Protein AF-A0A8T9IEW8-F1 (afdb_monomer_lite)

pLDDT: mean 91.37, std 11.73, range [32.72, 98.62]

Organism: NCBI:txid2926665

Structure (mmCIF, N/CA/C/O backbone):
data_AF-A0A8T9IEW8-F1
#
_entry.id   AF-A0A8T9IEW8-F1
#
loop_
_atom_site.group_PDB
_atom_site.id
_atom_site.type_symbol
_atom_site.label_atom_id
_atom_site.label_alt_id
_atom_site.label_comp_id
_atom_site.label_asym_id
_atom_site.label_entity_id
_atom_site.label_seq_id
_atom_site.pdbx_PDB_ins_code
_atom_site.Cartn_x
_atom_site.Cartn_y
_atom_site.Cartn_z
_atom_site.occupancy
_atom_site.B_iso_or_equiv
_atom_site.auth_seq_id
_atom_site.auth_comp_id
_atom_site.auth_asym_id
_atom_site.auth_atom_id
_atom_site.pdbx_PDB_model_num
ATOM 1 N N . MET A 1 1 ? 30.479 -2.049 -14.193 1.00 36.34 1 MET A N 1
ATOM 2 C CA . MET A 1 1 ? 30.176 -1.770 -12.771 1.00 36.34 1 MET A CA 1
ATOM 3 C C . MET A 1 1 ? 28.740 -2.197 -12.512 1.00 36.34 1 MET A C 1
ATOM 5 O O . MET A 1 1 ? 27.930 -1.956 -13.405 1.00 36.34 1 MET A O 1
ATOM 9 N N . PRO A 1 2 ? 28.402 -2.829 -11.375 1.00 55.41 2 PRO A N 1
ATOM 10 C CA . PRO A 1 2 ? 27.002 -3.054 -11.025 1.00 55.41 2 PRO A CA 1
ATOM 11 C C . PRO A 1 2 ? 26.256 -1.713 -11.036 1.00 55.41 2 PRO A C 1
ATOM 13 O O . PRO A 1 2 ? 26.829 -0.685 -10.668 1.00 55.41 2 PRO A O 1
ATOM 16 N N . GLY A 1 3 ? 25.007 -1.702 -11.507 1.00 71.56 3 GLY A N 1
ATOM 17 C CA . GLY A 1 3 ? 24.193 -0.485 -11.504 1.00 71.56 3 GLY A CA 1
ATOM 18 C C . GLY A 1 3 ? 24.047 0.068 -10.084 1.00 71.56 3 GLY A C 1
ATOM 19 O O . GLY A 1 3 ? 23.998 -0.696 -9.126 1.00 71.56 3 GLY A O 1
ATOM 20 N N . LYS A 1 4 ? 23.961 1.392 -9.927 1.00 82.75 4 LYS A N 1
ATOM 21 C CA . LYS A 1 4 ? 23.996 2.057 -8.609 1.00 82.75 4 LYS A CA 1
ATOM 22 C C . LYS A 1 4 ? 22.923 1.583 -7.614 1.00 82.75 4 LYS A C 1
ATOM 24 O O . LYS A 1 4 ? 23.137 1.599 -6.410 1.00 82.75 4 LYS A O 1
ATOM 29 N N . ASN A 1 5 ? 21.800 1.081 -8.126 1.00 90.62 5 ASN A N 1
ATOM 30 C CA . ASN A 1 5 ? 20.699 0.534 -7.329 1.00 90.62 5 ASN A CA 1
ATOM 31 C C . ASN A 1 5 ? 20.924 -0.925 -6.872 1.00 90.62 5 ASN A C 1
ATOM 33 O O . ASN A 1 5 ? 20.027 -1.510 -6.272 1.00 90.62 5 ASN A O 1
ATOM 37 N N . VAL A 1 6 ? 22.109 -1.512 -7.108 1.00 91.50 6 VAL A N 1
ATOM 38 C CA . VAL A 1 6 ? 22.476 -2.862 -6.624 1.00 91.50 6 VAL A CA 1
ATOM 39 C C . VAL A 1 6 ? 22.379 -2.985 -5.101 1.00 91.50 6 VAL A C 1
ATOM 41 O O . VAL A 1 6 ? 22.187 -4.075 -4.579 1.00 91.50 6 VAL A O 1
ATOM 44 N N . ILE A 1 7 ? 22.445 -1.865 -4.378 1.00 93.62 7 ILE A N 1
ATOM 45 C CA . ILE A 1 7 ? 22.270 -1.821 -2.922 1.00 93.62 7 ILE A CA 1
ATOM 46 C C . ILE A 1 7 ? 20.906 -2.351 -2.451 1.00 93.62 7 ILE A C 1
ATOM 48 O O . ILE A 1 7 ? 20.783 -2.704 -1.287 1.00 93.62 7 ILE A O 1
ATOM 52 N N . TYR A 1 8 ? 19.908 -2.422 -3.340 1.00 95.50 8 TYR A N 1
ATOM 53 C CA . TYR A 1 8 ? 18.575 -2.966 -3.058 1.00 95.50 8 TYR A CA 1
ATOM 54 C C . TYR A 1 8 ? 18.392 -4.403 -3.563 1.00 95.50 8 TYR A C 1
ATOM 56 O O . TYR A 1 8 ? 17.275 -4.916 -3.597 1.00 95.50 8 TYR A O 1
ATOM 64 N N . TRP A 1 9 ? 19.467 -5.045 -4.031 1.00 94.38 9 TRP A N 1
ATOM 65 C CA . TRP A 1 9 ? 19.400 -6.363 -4.660 1.00 94.38 9 TRP A CA 1
ATOM 66 C C . TRP A 1 9 ? 18.783 -7.409 -3.733 1.00 94.38 9 TRP A C 1
ATOM 68 O O . TRP A 1 9 ? 17.892 -8.141 -4.150 1.00 94.38 9 TRP A O 1
ATOM 78 N N . ASN A 1 10 ? 19.188 -7.436 -2.462 1.00 96.62 10 ASN A N 1
ATOM 79 C CA . ASN A 1 10 ? 18.670 -8.405 -1.498 1.00 96.62 10 ASN A CA 1
ATOM 80 C C . ASN A 1 10 ? 17.166 -8.218 -1.252 1.00 96.62 10 ASN A C 1
ATOM 82 O O . ASN A 1 10 ? 16.433 -9.195 -1.141 1.00 96.62 10 ASN A O 1
ATOM 86 N N . GLU A 1 11 ? 16.677 -6.980 -1.196 1.00 97.25 11 GLU A N 1
ATOM 87 C CA . GLU A 1 11 ? 15.246 -6.682 -1.069 1.00 97.25 11 GLU A CA 1
ATOM 88 C C . GLU A 1 11 ? 14.478 -7.125 -2.317 1.00 97.25 11 GLU A C 1
ATOM 90 O O . GLU A 1 11 ? 13.398 -7.696 -2.194 1.00 97.25 11 GLU A O 1
ATOM 95 N N . ILE A 1 12 ? 15.044 -6.907 -3.508 1.00 97.25 12 ILE A N 1
ATOM 96 C CA . ILE A 1 12 ? 14.437 -7.317 -4.781 1.00 97.25 12 ILE A CA 1
ATOM 97 C C . ILE A 1 12 ? 14.363 -8.845 -4.886 1.00 97.25 12 ILE A C 1
ATOM 99 O O . ILE A 1 12 ? 13.332 -9.366 -5.303 1.00 97.25 12 ILE A O 1
ATOM 103 N N . ILE A 1 13 ? 15.417 -9.568 -4.493 1.00 98.00 13 ILE A N 1
ATOM 104 C CA . ILE A 1 13 ? 15.420 -11.038 -4.480 1.00 98.00 13 ILE A CA 1
ATOM 105 C C . ILE A 1 13 ? 14.367 -11.567 -3.507 1.00 98.00 13 ILE A C 1
ATOM 107 O O . ILE A 1 13 ? 13.530 -12.371 -3.905 1.00 98.00 13 ILE A O 1
ATOM 111 N N . ARG A 1 14 ? 14.324 -11.054 -2.273 1.00 98.00 14 ARG A N 1
ATOM 112 C CA . ARG A 1 14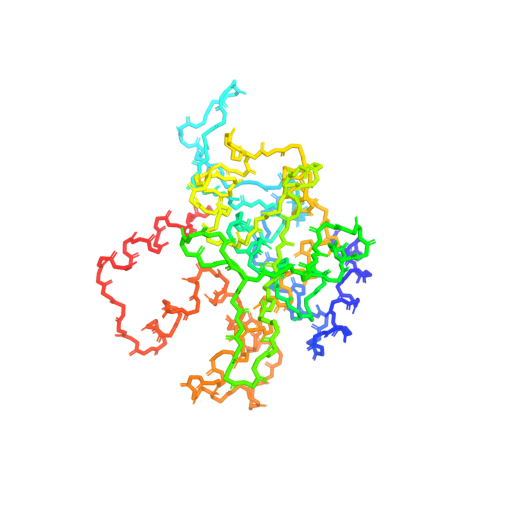 ? 13.309 -11.479 -1.297 1.00 98.00 14 ARG A CA 1
ATOM 113 C C . ARG A 1 14 ? 11.884 -11.183 -1.785 1.00 98.00 14 ARG A C 1
ATOM 115 O O . ARG A 1 14 ? 10.978 -11.988 -1.591 1.00 98.00 14 ARG A O 1
ATOM 122 N N . ALA A 1 15 ? 11.669 -10.045 -2.445 1.00 97.75 15 ALA A N 1
ATOM 123 C CA . ALA A 1 15 ? 10.368 -9.718 -3.025 1.00 97.75 15 ALA A CA 1
ATOM 124 C C . ALA A 1 15 ? 10.017 -10.618 -4.227 1.00 97.75 15 ALA A C 1
ATOM 126 O O . ALA A 1 15 ? 8.848 -10.951 -4.436 1.00 97.75 15 ALA A O 1
ATOM 127 N N . SER A 1 16 ? 11.023 -11.052 -4.992 1.00 98.06 16 SER A N 1
ATOM 128 C CA . SER A 1 16 ? 10.872 -12.033 -6.070 1.00 98.06 16 SER A CA 1
ATOM 129 C C . SER A 1 16 ? 10.423 -13.384 -5.534 1.00 98.06 16 SER A C 1
ATOM 131 O O . SER A 1 16 ? 9.421 -13.918 -6.000 1.00 98.06 16 SER A O 1
ATOM 133 N N . GLU A 1 17 ? 11.085 -13.882 -4.491 1.00 97.75 17 GLU A N 1
ATOM 134 C CA . GLU A 1 17 ? 10.709 -15.124 -3.808 1.00 97.75 17 GLU A CA 1
ATOM 135 C C . GLU A 1 17 ? 9.278 -15.056 -3.261 1.00 97.75 17 GLU A C 1
ATOM 137 O O . GLU A 1 17 ? 8.506 -15.998 -3.427 1.00 97.75 17 GLU A O 1
ATOM 142 N N . ARG A 1 18 ? 8.894 -13.915 -2.675 1.00 96.50 18 ARG A N 1
ATOM 143 C CA . ARG A 1 18 ? 7.550 -13.701 -2.120 1.00 96.50 18 ARG A CA 1
ATOM 144 C C . ARG A 1 18 ? 6.441 -13.724 -3.176 1.00 96.50 18 ARG A C 1
ATOM 146 O O . ARG A 1 18 ? 5.340 -14.184 -2.893 1.00 96.50 18 ARG A O 1
ATOM 153 N N . SER A 1 19 ? 6.706 -13.198 -4.368 1.00 95.75 19 SER A N 1
ATOM 154 C CA . SER A 1 19 ? 5.683 -12.994 -5.407 1.00 95.75 19 SER A CA 1
ATOM 155 C C . SER A 1 19 ? 5.736 -13.977 -6.565 1.00 95.75 19 SER A C 1
ATOM 157 O O . SER A 1 19 ? 4.829 -13.975 -7.396 1.00 95.75 19 SER A O 1
ATOM 159 N N . ALA A 1 20 ? 6.805 -14.770 -6.652 1.00 96.06 20 ALA A N 1
ATOM 160 C CA . ALA A 1 20 ? 7.162 -15.553 -7.829 1.00 96.06 20 ALA A CA 1
ATOM 161 C C . ALA A 1 20 ? 7.291 -14.717 -9.125 1.00 96.06 20 ALA A C 1
ATOM 163 O O . ALA A 1 20 ? 7.166 -15.262 -10.218 1.00 96.06 20 ALA A O 1
ATOM 164 N N . ILE A 1 21 ? 7.546 -13.405 -9.016 1.00 96.81 21 ILE A N 1
ATOM 165 C CA . ILE A 1 21 ? 7.866 -12.523 -10.149 1.00 96.81 21 ILE A CA 1
ATOM 166 C C . ILE A 1 21 ? 9.381 -12.382 -10.228 1.00 96.81 21 ILE A C 1
ATOM 168 O O . ILE A 1 21 ? 10.016 -12.069 -9.222 1.00 96.81 21 ILE A O 1
ATOM 172 N N . ILE A 1 22 ? 9.977 -12.552 -11.410 1.00 97.44 22 ILE A N 1
ATOM 173 C CA . ILE A 1 22 ? 11.436 -12.457 -11.556 1.00 97.44 22 ILE A CA 1
ATOM 174 C C . ILE A 1 22 ? 12.008 -11.103 -11.067 1.00 97.44 22 ILE A C 1
ATOM 176 O O . ILE A 1 22 ? 11.378 -10.049 -11.249 1.00 97.44 22 ILE A O 1
ATOM 180 N N . PRO A 1 23 ? 13.239 -11.083 -10.514 1.00 97.31 23 PRO A N 1
ATOM 181 C CA . PRO A 1 23 ? 13.853 -9.882 -9.934 1.00 97.31 23 PRO A CA 1
ATOM 182 C C . PRO A 1 23 ? 13.912 -8.680 -10.886 1.00 97.31 23 PRO A C 1
ATOM 184 O O . PRO A 1 23 ? 13.747 -7.535 -10.469 1.00 97.31 23 PRO A O 1
ATOM 187 N N . GLN A 1 24 ? 14.126 -8.926 -12.180 1.00 95.50 24 GLN A N 1
ATOM 188 C CA . GLN A 1 24 ? 14.246 -7.896 -13.214 1.00 95.50 24 GLN A CA 1
ATOM 189 C C . GLN A 1 24 ? 12.929 -7.138 -13.408 1.00 95.50 24 GLN A C 1
ATOM 191 O O . GLN A 1 24 ? 12.935 -5.917 -13.555 1.00 95.50 24 GLN A O 1
ATOM 196 N N . SER A 1 25 ? 11.803 -7.851 -13.369 1.00 96.94 25 SER A N 1
ATOM 197 C CA . SER A 1 25 ? 10.462 -7.275 -13.493 1.00 96.94 25 SER A CA 1
ATOM 198 C C . SER A 1 25 ? 10.110 -6.429 -12.273 1.00 96.94 25 SER A C 1
ATOM 200 O O . SER A 1 25 ? 9.604 -5.318 -12.421 1.00 96.94 25 SER A O 1
ATOM 202 N N . ILE A 1 26 ? 10.460 -6.899 -11.072 1.00 96.69 26 ILE A N 1
ATOM 203 C CA . ILE A 1 26 ? 10.313 -6.113 -9.839 1.00 96.69 26 ILE A CA 1
ATOM 204 C C . ILE A 1 26 ? 11.165 -4.849 -9.924 1.00 96.69 26 ILE A C 1
ATOM 206 O O . ILE A 1 26 ? 10.651 -3.747 -9.750 1.00 96.69 26 ILE A O 1
ATOM 210 N N . ALA A 1 27 ? 12.450 -4.981 -10.263 1.00 95.56 27 ALA A N 1
ATOM 211 C CA . ALA A 1 27 ? 13.345 -3.840 -10.412 1.00 95.56 27 ALA A CA 1
ATOM 212 C C . ALA A 1 27 ? 12.825 -2.826 -11.443 1.00 95.56 27 ALA A C 1
ATOM 214 O O . ALA A 1 27 ? 12.959 -1.625 -11.221 1.00 95.56 27 ALA A O 1
ATOM 215 N N . ALA A 1 28 ? 12.205 -3.284 -12.535 1.00 94.56 28 ALA A N 1
ATOM 216 C CA . ALA A 1 28 ? 11.600 -2.422 -13.547 1.00 94.56 28 ALA A CA 1
ATOM 217 C C . ALA A 1 28 ? 10.399 -1.629 -13.007 1.00 94.56 28 ALA A C 1
ATOM 219 O O . ALA A 1 28 ? 10.333 -0.422 -13.236 1.00 94.56 28 ALA A O 1
ATOM 220 N N . VAL A 1 29 ? 9.497 -2.266 -12.249 1.00 93.81 29 VAL A N 1
ATOM 221 C CA . VAL A 1 29 ? 8.374 -1.571 -11.588 1.00 93.81 29 VAL A CA 1
ATOM 222 C C . VAL A 1 29 ? 8.906 -0.511 -10.627 1.00 93.81 29 VAL A C 1
ATOM 224 O O . VAL A 1 29 ? 8.557 0.660 -10.745 1.00 93.81 29 VAL A O 1
ATOM 227 N N . ILE A 1 30 ? 9.823 -0.886 -9.731 1.00 94.12 30 ILE A N 1
ATOM 228 C CA . ILE A 1 30 ? 10.421 0.057 -8.776 1.00 94.12 30 ILE A CA 1
ATOM 229 C C . ILE A 1 30 ? 11.139 1.195 -9.511 1.00 94.12 30 ILE A C 1
ATOM 231 O O . ILE A 1 30 ? 11.030 2.355 -9.121 1.00 94.12 30 ILE A O 1
ATOM 235 N N . HIS A 1 31 ? 11.840 0.896 -10.607 1.00 93.31 31 HIS A N 1
ATOM 236 C CA . HIS A 1 31 ? 12.503 1.913 -11.415 1.00 93.31 31 HIS A CA 1
ATOM 237 C C . HIS A 1 31 ? 11.530 2.918 -12.033 1.00 93.31 31 HIS A C 1
ATOM 239 O O . HIS A 1 31 ? 11.892 4.089 -12.179 1.00 93.31 31 HIS A O 1
ATOM 245 N N . ALA A 1 32 ? 10.345 2.464 -12.436 1.00 90.38 32 ALA A N 1
ATOM 246 C CA . ALA A 1 32 ? 9.323 3.307 -13.039 1.00 90.38 32 ALA A CA 1
ATOM 247 C C . ALA A 1 32 ? 8.666 4.234 -12.001 1.00 90.38 32 ALA A C 1
ATOM 249 O O . ALA A 1 32 ? 8.444 5.407 -12.290 1.00 90.38 32 ALA A O 1
ATOM 250 N N . GLU A 1 33 ? 8.440 3.734 -10.785 1.00 86.38 33 GLU A N 1
ATOM 251 C CA . GLU A 1 33 ? 7.810 4.477 -9.683 1.00 86.38 33 GLU A CA 1
ATOM 252 C C . GLU A 1 33 ? 8.773 5.450 -8.984 1.00 86.38 33 GLU A C 1
ATOM 254 O O . GLU A 1 33 ? 8.398 6.547 -8.556 1.00 86.38 33 GLU A O 1
ATOM 259 N N . ALA A 1 34 ? 10.040 5.056 -8.844 1.00 88.81 34 ALA A N 1
ATOM 260 C CA . ALA A 1 34 ? 10.979 5.772 -8.001 1.00 88.81 34 ALA A CA 1
ATOM 261 C C . ALA A 1 34 ? 11.392 7.117 -8.598 1.00 88.81 34 ALA A C 1
ATOM 263 O O . ALA A 1 34 ? 12.036 7.200 -9.651 1.00 88.81 34 ALA A O 1
ATOM 264 N N . ALA A 1 35 ? 11.167 8.177 -7.821 1.00 88.00 35 ALA A N 1
ATOM 265 C CA . ALA A 1 35 ? 11.944 9.395 -7.978 1.00 88.00 35 ALA A CA 1
ATOM 266 C C . ALA A 1 35 ? 13.437 9.074 -7.801 1.00 88.00 35 ALA A C 1
ATOM 268 O O . ALA A 1 35 ? 13.821 8.242 -6.972 1.00 88.00 35 ALA A O 1
ATOM 269 N N . LYS A 1 36 ? 14.287 9.755 -8.569 1.00 90.50 36 LYS A N 1
ATOM 270 C CA . LYS A 1 36 ? 15.732 9.504 -8.610 1.00 90.50 36 LYS A CA 1
ATOM 271 C C . LYS A 1 36 ? 16.513 10.727 -8.143 1.00 90.50 36 LYS A C 1
ATOM 273 O O . LYS A 1 36 ? 16.110 11.865 -8.384 1.00 90.50 36 LYS A O 1
ATOM 278 N N . TYR A 1 37 ? 17.638 10.505 -7.473 1.00 89.31 37 TYR A N 1
ATOM 279 C CA . TYR A 1 37 ? 18.635 11.550 -7.262 1.00 89.31 37 TYR A CA 1
ATOM 280 C C . TYR A 1 37 ? 19.309 11.925 -8.586 1.00 89.31 37 TYR A C 1
ATOM 282 O O . TYR A 1 37 ? 19.256 11.185 -9.575 1.00 89.31 37 TYR A O 1
ATOM 290 N N . ARG A 1 38 ? 19.997 13.075 -8.594 1.00 82.25 38 ARG A N 1
ATOM 291 C CA . ARG A 1 38 ? 20.890 13.457 -9.692 1.00 82.25 38 ARG A CA 1
ATOM 292 C C . ARG A 1 38 ? 22.006 12.413 -9.780 1.00 82.25 38 ARG A C 1
ATOM 294 O O . ARG A 1 38 ? 22.940 12.440 -8.991 1.00 82.25 38 ARG A O 1
ATOM 301 N N . GLY A 1 39 ? 21.866 11.466 -10.704 1.00 82.19 39 GLY A N 1
ATOM 302 C CA . GLY A 1 39 ? 22.735 10.292 -10.782 1.00 82.19 39 GLY A CA 1
ATOM 303 C C . GLY A 1 39 ? 22.014 8.977 -11.081 1.00 82.19 39 GLY A C 1
ATOM 304 O O . GLY A 1 39 ? 22.694 8.029 -11.467 1.00 82.19 39 GLY A O 1
ATOM 305 N N . GLY A 1 40 ? 20.681 8.926 -10.968 1.00 87.50 40 GLY A N 1
ATOM 306 C CA . GLY A 1 40 ? 19.870 7.745 -11.304 1.00 87.50 40 GLY A CA 1
ATOM 307 C C . GLY A 1 40 ? 19.620 6.781 -10.138 1.00 87.50 40 GLY A C 1
ATOM 308 O O . GLY A 1 40 ? 18.875 5.812 -10.292 1.00 87.50 40 GLY A O 1
ATOM 309 N N . ASP A 1 41 ? 20.206 7.059 -8.977 1.00 92.19 41 ASP A N 1
ATOM 310 C CA . ASP A 1 41 ? 19.951 6.366 -7.718 1.00 92.19 41 ASP A CA 1
ATOM 311 C C . ASP A 1 41 ? 18.502 6.591 -7.285 1.00 92.19 41 ASP A C 1
ATOM 313 O O . ASP A 1 41 ? 18.020 7.728 -7.287 1.00 92.19 41 ASP A O 1
ATOM 317 N N . TRP A 1 42 ? 17.795 5.529 -6.913 1.00 94.94 42 TRP A N 1
ATOM 318 C CA . TRP A 1 42 ? 16.448 5.656 -6.371 1.00 94.94 42 TRP A CA 1
ATOM 319 C C . TRP A 1 42 ? 16.468 6.462 -5.076 1.00 94.94 42 TRP A C 1
ATOM 321 O O . TRP A 1 42 ? 17.429 6.420 -4.310 1.00 94.94 42 TRP A O 1
ATOM 331 N N . LYS A 1 43 ? 15.400 7.227 -4.842 1.00 94.31 43 LYS A N 1
ATOM 332 C CA . LYS A 1 43 ? 15.256 8.106 -3.682 1.00 94.31 43 LYS A CA 1
ATOM 333 C C . LYS A 1 43 ? 14.215 7.542 -2.707 1.00 94.31 43 LYS A C 1
ATOM 335 O O . LYS A 1 43 ? 13.026 7.845 -2.858 1.00 94.31 43 LYS A O 1
ATOM 340 N N . PRO A 1 44 ? 14.632 6.789 -1.666 1.00 94.75 44 PRO A N 1
ATOM 341 C CA . PRO A 1 44 ? 13.725 6.246 -0.653 1.00 94.75 44 PRO A CA 1
ATOM 342 C C . PRO A 1 44 ? 12.928 7.315 0.081 1.00 94.75 44 PRO A C 1
ATOM 344 O O . PRO A 1 44 ? 11.784 7.086 0.435 1.00 94.75 44 PRO A O 1
ATOM 347 N N . THR A 1 45 ? 13.490 8.508 0.262 1.00 94.75 45 THR A N 1
ATOM 348 C CA . THR A 1 45 ? 12.857 9.625 0.983 1.00 94.75 45 THR A CA 1
ATOM 349 C C . THR A 1 45 ? 12.022 10.535 0.077 1.00 94.75 45 THR A C 1
ATOM 351 O O . THR A 1 45 ? 11.780 11.701 0.394 1.00 94.75 45 THR A O 1
ATOM 354 N N . SER A 1 46 ? 11.624 10.050 -1.100 1.00 93.81 46 SER A N 1
ATOM 355 C CA . SER A 1 46 ? 10.830 10.835 -2.041 1.00 93.81 46 SER A CA 1
ATOM 356 C C . SER A 1 46 ? 9.393 11.017 -1.558 1.00 93.81 46 SER A C 1
ATOM 358 O O . SER A 1 46 ? 8.809 10.152 -0.909 1.00 93.81 46 SER A O 1
ATOM 360 N N . VAL A 1 47 ? 8.835 12.185 -1.868 1.00 94.38 47 VAL A N 1
ATOM 361 C CA . VAL A 1 47 ? 7.465 12.594 -1.540 1.00 94.38 47 VAL A CA 1
ATOM 362 C C . VAL A 1 47 ? 6.909 13.398 -2.710 1.00 94.38 47 VAL A C 1
ATOM 364 O O . VAL A 1 47 ? 7.662 14.126 -3.367 1.00 94.38 47 VAL A O 1
ATOM 367 N N . CYS A 1 48 ? 5.605 13.299 -2.959 1.00 91.69 48 CYS A N 1
ATOM 368 C CA . CYS A 1 48 ? 4.951 13.993 -4.067 1.00 91.69 48 CYS A CA 1
ATOM 369 C C . CYS A 1 48 ? 4.712 15.479 -3.741 1.00 91.69 48 CYS A C 1
ATOM 371 O O . CYS A 1 48 ? 3.679 15.874 -3.191 1.00 91.69 48 CYS A O 1
ATOM 373 N N . LYS A 1 49 ? 5.703 16.323 -4.054 1.00 91.38 49 LYS A N 1
ATOM 374 C CA . LYS A 1 49 ? 5.651 17.775 -3.820 1.00 91.38 49 LYS A CA 1
ATOM 375 C C . LYS A 1 49 ? 4.960 18.513 -4.962 1.00 91.38 49 LYS A C 1
ATOM 377 O O . LYS A 1 49 ? 5.117 18.176 -6.135 1.00 91.38 49 LYS A O 1
ATOM 382 N N . ASP A 1 50 ? 4.270 19.595 -4.625 1.00 91.75 50 ASP A N 1
ATOM 383 C CA . ASP A 1 50 ? 3.921 20.625 -5.592 1.00 91.75 50 ASP A CA 1
ATOM 384 C C . ASP A 1 50 ? 5.098 21.583 -5.747 1.00 91.75 50 ASP A C 1
ATOM 386 O O . ASP A 1 50 ? 5.192 22.582 -5.035 1.00 91.75 50 ASP A O 1
ATOM 390 N N . SER A 1 51 ? 6.022 21.274 -6.658 1.00 87.00 51 SER A N 1
ATOM 391 C CA . SER A 1 51 ? 7.230 22.083 -6.868 1.00 87.00 51 SER A CA 1
ATOM 392 C C . SER A 1 51 ? 6.933 23.541 -7.228 1.00 87.00 51 SER A C 1
ATOM 394 O O . SER A 1 51 ? 7.765 24.397 -6.958 1.00 87.00 51 SER A O 1
ATOM 396 N N . LYS A 1 52 ? 5.761 23.842 -7.811 1.00 90.50 52 LYS A N 1
ATOM 397 C CA . LYS A 1 52 ? 5.372 25.218 -8.163 1.00 90.50 52 LYS A CA 1
ATOM 398 C C . LYS A 1 52 ? 4.884 26.012 -6.952 1.00 90.50 52 LYS A C 1
ATOM 400 O O . LYS A 1 52 ? 5.044 27.225 -6.922 1.00 90.50 52 LYS A O 1
ATOM 405 N N . LYS A 1 53 ? 4.260 25.335 -5.983 1.00 91.44 53 LYS A N 1
ATOM 406 C CA . LYS A 1 53 ? 3.701 25.962 -4.772 1.00 91.44 53 LYS A CA 1
ATOM 407 C C . LYS A 1 53 ? 4.599 25.828 -3.544 1.00 91.44 53 LYS A C 1
ATOM 409 O O . LYS A 1 53 ? 4.351 26.490 -2.543 1.00 91.44 53 LYS A O 1
ATOM 414 N N . SER A 1 54 ? 5.601 24.956 -3.594 1.00 90.50 54 SER A N 1
ATOM 415 C CA . SER A 1 54 ? 6.556 24.758 -2.505 1.00 90.50 54 SER A CA 1
ATOM 416 C C . SER A 1 54 ? 7.631 25.841 -2.518 1.00 90.50 54 SER A C 1
ATOM 418 O O . SER A 1 54 ? 8.146 26.197 -3.576 1.00 90.50 54 SER A O 1
ATOM 420 N N . THR A 1 55 ? 8.021 26.304 -1.334 1.00 90.81 55 THR A N 1
ATOM 421 C CA . THR A 1 55 ? 9.191 27.166 -1.120 1.00 90.81 55 THR A CA 1
ATOM 422 C C . THR A 1 55 ? 10.283 26.396 -0.371 1.00 90.81 55 THR A C 1
ATOM 424 O O . THR A 1 55 ? 10.145 25.197 -0.105 1.00 90.81 55 THR A O 1
ATOM 427 N N . LYS A 1 56 ? 11.398 27.061 -0.040 1.00 86.31 56 LYS A N 1
ATOM 428 C CA . LYS A 1 56 ? 12.452 26.456 0.792 1.00 86.31 56 LYS A CA 1
ATOM 429 C C . LYS A 1 56 ? 11.976 26.233 2.232 1.00 86.31 56 LYS A C 1
ATOM 431 O O . LYS A 1 56 ? 12.380 25.262 2.861 1.00 86.31 56 LYS A O 1
ATOM 436 N N . GLU A 1 57 ? 11.108 27.110 2.720 1.00 90.69 57 GLU A N 1
ATOM 437 C CA . GLU A 1 57 ? 10.610 27.160 4.095 1.00 90.69 57 GLU A CA 1
ATOM 438 C C . GLU A 1 57 ? 9.320 26.352 4.272 1.00 90.69 57 GLU A C 1
ATOM 440 O O . GLU A 1 57 ? 9.052 25.852 5.362 1.00 90.69 57 GLU A O 1
ATOM 445 N N . ASN A 1 58 ? 8.522 26.197 3.209 1.00 89.75 58 ASN A N 1
ATOM 446 C CA . ASN A 1 58 ? 7.238 25.507 3.264 1.00 89.75 58 ASN A CA 1
ATOM 447 C C . ASN A 1 58 ? 7.075 24.507 2.111 1.00 89.75 58 ASN A C 1
ATOM 449 O O . ASN A 1 58 ? 7.063 24.877 0.937 1.00 89.75 58 ASN A O 1
ATOM 453 N N . THR A 1 59 ? 6.901 23.225 2.440 1.00 91.38 59 THR A N 1
ATOM 454 C CA . THR A 1 59 ? 6.623 22.184 1.439 1.00 91.38 59 THR A CA 1
ATOM 455 C C . THR A 1 59 ? 5.118 22.012 1.261 1.00 91.38 59 THR A C 1
ATOM 457 O O . THR A 1 59 ? 4.413 21.643 2.198 1.00 91.38 59 THR A O 1
ATOM 460 N N . VAL A 1 60 ? 4.645 22.192 0.028 1.00 93.06 60 VAL A N 1
ATOM 461 C CA . VAL A 1 60 ? 3.270 21.876 -0.370 1.00 93.06 60 VAL A CA 1
ATOM 462 C C . VAL A 1 60 ? 3.268 20.515 -1.059 1.00 93.06 60 VAL A C 1
ATOM 464 O O . VAL A 1 60 ? 4.092 20.253 -1.932 1.00 93.06 60 VAL A O 1
ATOM 467 N N . TYR A 1 61 ? 2.347 19.635 -0.675 1.00 94.00 61 TYR A N 1
ATOM 468 C CA . TYR A 1 61 ? 2.221 18.293 -1.252 1.00 94.00 61 TYR A CA 1
ATOM 469 C C . TYR A 1 61 ? 1.099 18.253 -2.291 1.00 94.00 61 TYR A C 1
ATOM 471 O O . TYR A 1 61 ? 0.062 18.885 -2.098 1.00 94.00 61 TYR A O 1
ATOM 479 N N . LYS A 1 62 ? 1.290 17.497 -3.379 1.00 92.75 62 LYS A N 1
ATOM 480 C CA . LYS A 1 62 ? 0.225 17.192 -4.356 1.00 92.75 62 LYS A CA 1
ATOM 481 C C . LYS A 1 62 ? -0.568 15.955 -3.953 1.00 92.75 62 LYS A C 1
ATOM 483 O O . LYS A 1 62 ? -1.764 15.874 -4.217 1.00 92.75 62 LYS A O 1
ATOM 488 N N . SER A 1 63 ? 0.090 14.998 -3.306 1.00 93.25 63 SER A N 1
ATOM 489 C CA . SER A 1 63 ? -0.530 13.771 -2.822 1.00 93.25 63 SER A CA 1
ATOM 490 C C . SER A 1 63 ? 0.240 13.205 -1.630 1.00 93.25 63 SER A C 1
ATOM 492 O O . SER A 1 63 ? 1.392 13.565 -1.377 1.00 93.25 63 SER A O 1
ATOM 494 N N . SER A 1 64 ? -0.399 12.287 -0.900 1.00 95.75 64 SER A N 1
ATOM 495 C CA . SER A 1 64 ? 0.226 11.614 0.243 1.00 95.75 64 SER A CA 1
ATOM 496 C C . SER A 1 64 ? 1.241 10.537 -0.151 1.00 95.75 64 SER A C 1
ATOM 498 O O . SER A 1 64 ? 1.705 9.800 0.722 1.00 95.75 64 SER A O 1
ATOM 500 N N . ALA A 1 65 ? 1.563 10.431 -1.444 1.00 95.00 65 ALA A N 1
ATOM 501 C CA . ALA A 1 65 ? 2.534 9.493 -1.973 1.00 95.00 65 ALA A CA 1
ATOM 502 C C . ALA A 1 65 ? 3.922 9.764 -1.385 1.00 95.00 65 ALA A C 1
ATOM 504 O O . ALA A 1 65 ? 4.427 10.895 -1.395 1.00 95.00 65 ALA A O 1
ATOM 505 N N . ALA A 1 66 ? 4.523 8.707 -0.853 1.00 96.00 66 ALA A N 1
ATOM 506 C CA . ALA A 1 66 ? 5.805 8.748 -0.175 1.00 96.00 66 ALA A CA 1
ATOM 507 C C . ALA A 1 66 ? 6.562 7.437 -0.366 1.00 96.00 66 ALA A C 1
ATOM 509 O O . ALA A 1 66 ? 5.955 6.382 -0.558 1.00 96.00 66 ALA A O 1
ATOM 510 N N . GLY A 1 67 ? 7.884 7.507 -0.255 1.00 95.38 67 GLY A N 1
ATOM 511 C CA . GLY A 1 67 ? 8.744 6.353 -0.464 1.00 95.38 67 GLY A CA 1
ATOM 512 C C . GLY A 1 67 ? 9.176 6.204 -1.915 1.00 95.38 67 GLY A C 1
ATOM 513 O O . GLY A 1 67 ? 8.572 6.770 -2.824 1.00 95.38 67 GLY A O 1
ATOM 514 N N . MET A 1 68 ? 10.185 5.372 -2.156 1.00 93.88 68 MET A N 1
ATOM 515 C CA . MET A 1 68 ? 10.626 5.038 -3.520 1.00 93.88 68 MET A CA 1
ATOM 516 C C . MET A 1 68 ? 9.543 4.371 -4.387 1.00 93.88 68 MET A C 1
ATOM 518 O O . MET A 1 68 ? 9.722 4.284 -5.590 1.00 93.88 68 MET A O 1
ATOM 522 N N . THR A 1 69 ? 8.435 3.919 -3.799 1.00 93.44 69 THR A N 1
ATOM 523 C CA . THR A 1 69 ? 7.293 3.314 -4.504 1.00 93.44 69 THR A CA 1
ATOM 524 C C . THR A 1 69 ? 6.014 4.145 -4.398 1.00 93.44 69 THR A C 1
ATOM 526 O O . THR A 1 69 ? 4.942 3.646 -4.694 1.00 93.44 69 THR A O 1
ATOM 529 N N . GLN A 1 70 ? 6.109 5.402 -3.940 1.00 93.94 70 GLN A N 1
ATOM 530 C CA . GLN A 1 70 ? 5.026 6.397 -3.980 1.00 93.94 70 GLN A CA 1
ATOM 531 C C . GLN A 1 70 ? 3.665 5.945 -3.396 1.00 93.94 70 GLN A C 1
ATOM 533 O O . GLN A 1 70 ? 2.610 6.455 -3.772 1.00 93.94 70 GLN A O 1
ATOM 538 N N . PHE A 1 71 ? 3.664 5.075 -2.380 1.00 94.88 71 PHE A N 1
ATOM 539 C CA . PHE A 1 71 ? 2.432 4.631 -1.721 1.00 94.88 71 PHE A CA 1
ATOM 540 C C . PHE A 1 71 ? 1.677 5.774 -1.044 1.00 94.88 71 PHE A C 1
ATOM 542 O O . PHE A 1 71 ? 2.245 6.528 -0.250 1.00 94.88 71 PHE A O 1
ATOM 549 N N . LEU A 1 72 ? 0.362 5.833 -1.260 1.00 96.44 72 LEU A N 1
ATOM 550 C CA . LEU A 1 72 ? -0.558 6.708 -0.527 1.00 96.44 72 LEU A CA 1
ATOM 551 C C . LEU A 1 72 ? -0.804 6.198 0.901 1.00 96.44 72 LEU A C 1
ATOM 553 O O . LEU A 1 72 ? -0.788 4.991 1.143 1.00 96.44 72 LEU A O 1
ATOM 557 N N . ASN A 1 73 ? -1.145 7.099 1.833 1.00 97.94 73 ASN A N 1
ATOM 558 C CA . ASN A 1 73 ? -1.450 6.729 3.229 1.00 97.94 73 ASN A CA 1
ATOM 559 C C . ASN A 1 73 ? -2.580 5.684 3.312 1.00 97.94 73 ASN A C 1
ATOM 561 O O . ASN A 1 73 ? -2.523 4.727 4.082 1.00 97.94 73 ASN A O 1
ATOM 565 N N . GLY A 1 74 ? -3.631 5.889 2.510 1.00 97.00 74 GLY A N 1
ATOM 566 C CA . GLY A 1 74 ? -4.810 5.026 2.479 1.00 97.00 74 GLY A CA 1
ATOM 567 C C . GLY A 1 74 ? -4.510 3.630 1.945 1.00 97.00 74 GLY A C 1
ATOM 568 O O . GLY A 1 74 ? -4.952 2.647 2.538 1.00 97.00 74 GLY A O 1
ATOM 569 N N . THR A 1 75 ? -3.750 3.548 0.852 1.00 96.31 75 THR A N 1
ATOM 570 C CA . THR A 1 75 ? -3.335 2.275 0.252 1.00 96.31 75 THR A CA 1
ATOM 571 C C . THR A 1 75 ? -2.410 1.525 1.201 1.00 96.31 75 THR A C 1
ATOM 573 O O . THR A 1 75 ? -2.675 0.369 1.499 1.00 96.31 75 THR A O 1
ATOM 576 N N . TRP A 1 76 ? -1.427 2.208 1.795 1.00 98.38 76 TRP A N 1
ATOM 577 C CA . TRP A 1 76 ? -0.530 1.621 2.794 1.00 98.38 76 TRP A CA 1
ATOM 578 C C . TRP A 1 76 ? -1.281 0.954 3.952 1.00 98.38 76 TRP A C 1
ATOM 580 O O . TRP A 1 76 ? -1.011 -0.195 4.295 1.00 98.38 76 TRP A O 1
ATOM 590 N N . MET A 1 77 ? -2.273 1.641 4.529 1.00 98.44 77 MET A N 1
ATOM 591 C CA . MET A 1 77 ? -3.091 1.063 5.602 1.00 98.44 77 MET A CA 1
ATOM 592 C C . MET A 1 77 ? -4.048 -0.028 5.128 1.00 98.44 77 MET A C 1
ATOM 594 O O . MET A 1 77 ? -4.434 -0.877 5.925 1.00 98.44 77 MET A O 1
ATOM 598 N N . THR A 1 78 ? -4.452 -0.003 3.857 1.00 97.81 78 THR A N 1
ATOM 599 C CA . THR A 1 78 ? -5.258 -1.082 3.274 1.00 97.81 78 THR A CA 1
ATOM 600 C C . THR A 1 78 ? -4.430 -2.359 3.191 1.00 97.81 78 THR A C 1
ATOM 602 O O . THR A 1 78 ? -4.895 -3.396 3.649 1.00 97.81 78 THR A O 1
ATOM 605 N N . GLU A 1 79 ? -3.194 -2.268 2.695 1.00 98.19 79 GLU A N 1
ATOM 606 C CA . GLU A 1 79 ? -2.255 -3.394 2.666 1.00 98.19 79 GLU A CA 1
ATOM 607 C C . GLU A 1 79 ? -1.903 -3.857 4.087 1.00 98.19 79 GLU A C 1
ATOM 609 O O . GLU A 1 79 ? -1.994 -5.038 4.382 1.00 98.19 79 GLU A O 1
ATOM 614 N N . THR A 1 80 ? -1.640 -2.931 5.017 1.00 98.56 80 THR A N 1
ATOM 615 C CA . THR A 1 80 ? -1.362 -3.243 6.438 1.00 98.56 80 THR A CA 1
ATOM 616 C C . THR A 1 80 ? -2.454 -4.092 7.100 1.00 98.56 80 THR A C 1
ATOM 618 O O . THR A 1 80 ? -2.164 -4.875 7.998 1.00 98.56 80 THR A O 1
ATOM 621 N N . LEU A 1 81 ? -3.715 -3.926 6.693 1.00 98.19 81 LEU A N 1
ATOM 622 C CA . LEU A 1 81 ? -4.860 -4.656 7.246 1.00 98.19 81 LEU A CA 1
ATOM 623 C C . LEU A 1 81 ? -5.294 -5.847 6.378 1.00 98.19 81 LEU A C 1
ATOM 625 O O . LEU A 1 81 ? -6.300 -6.477 6.702 1.00 98.19 81 LEU A O 1
ATOM 629 N N . ARG A 1 82 ? -4.585 -6.139 5.279 1.00 97.38 82 ARG A N 1
ATOM 630 C CA . ARG A 1 82 ? -4.859 -7.289 4.417 1.00 97.38 82 ARG A CA 1
ATOM 631 C C . ARG A 1 82 ? -3.968 -8.459 4.811 1.00 97.38 82 ARG A C 1
ATOM 633 O O . ARG A 1 82 ? -2.751 -8.402 4.643 1.00 97.38 82 ARG A O 1
ATOM 640 N N . ASP A 1 83 ? -4.609 -9.529 5.261 1.00 95.88 83 ASP A N 1
ATOM 641 C CA . ASP A 1 83 ? -3.968 -10.796 5.598 1.00 95.88 83 ASP A CA 1
ATOM 642 C C . ASP A 1 83 ? -3.105 -11.308 4.438 1.00 95.88 83 ASP A C 1
ATOM 644 O O . ASP A 1 83 ? -3.495 -11.244 3.271 1.00 95.88 83 ASP A O 1
ATOM 648 N N . GLY A 1 84 ? -1.920 -11.819 4.772 1.00 95.50 84 GLY A N 1
ATOM 649 C CA . GLY A 1 84 ? -0.967 -12.353 3.797 1.00 95.50 84 GLY A CA 1
ATOM 650 C C . GLY A 1 84 ? -0.099 -11.307 3.095 1.00 95.50 84 GLY A C 1
ATOM 651 O O . GLY A 1 84 ? 0.687 -11.676 2.229 1.00 95.50 84 GLY A O 1
ATOM 652 N N . THR A 1 85 ? -0.194 -10.021 3.449 1.00 98.19 85 THR A N 1
ATOM 653 C CA . THR A 1 85 ? 0.800 -9.022 3.022 1.00 98.19 85 THR A CA 1
ATOM 654 C C . THR A 1 85 ? 1.949 -8.915 4.025 1.00 98.19 85 THR A C 1
ATOM 656 O O . THR A 1 85 ? 1.786 -9.142 5.225 1.00 98.19 85 THR A O 1
ATOM 659 N N . TYR A 1 86 ? 3.111 -8.480 3.550 1.00 98.56 86 TYR A N 1
ATOM 660 C CA . TYR A 1 86 ? 4.297 -8.226 4.356 1.00 98.56 86 TYR A CA 1
ATOM 661 C C . TYR A 1 86 ? 4.029 -7.156 5.418 1.00 98.56 86 TYR A C 1
ATOM 663 O O . TYR A 1 86 ? 4.496 -7.251 6.552 1.00 98.56 86 TYR A O 1
ATOM 671 N N . LEU A 1 87 ? 3.239 -6.131 5.077 1.00 98.62 87 LEU A N 1
ATOM 672 C CA . LEU A 1 87 ? 2.856 -5.095 6.035 1.00 98.62 87 LEU A CA 1
ATOM 673 C C . LEU A 1 87 ? 1.970 -5.656 7.144 1.00 98.62 87 LEU A C 1
ATOM 675 O O . LEU A 1 87 ? 2.180 -5.307 8.303 1.00 98.62 87 LEU A O 1
ATOM 679 N N . TYR A 1 88 ? 1.021 -6.529 6.810 1.00 98.44 88 TYR A N 1
ATOM 680 C CA . TYR A 1 88 ? 0.196 -7.205 7.804 1.00 98.44 88 TYR A CA 1
ATOM 681 C C . TYR A 1 88 ? 1.029 -8.106 8.720 1.00 98.44 88 TYR A C 1
ATOM 683 O O . TYR A 1 88 ? 0.881 -8.035 9.941 1.00 98.44 88 TYR A O 1
ATOM 691 N N . GLU A 1 89 ? 1.949 -8.893 8.156 1.00 98.31 89 GLU A N 1
ATOM 692 C CA . GLU A 1 89 ? 2.887 -9.732 8.914 1.00 98.31 89 GLU A CA 1
ATOM 693 C C . GLU A 1 89 ? 3.691 -8.884 9.909 1.00 98.31 89 GLU A C 1
ATOM 695 O O . GLU A 1 89 ? 3.637 -9.121 11.116 1.00 98.31 89 GLU A O 1
ATOM 700 N N . LYS A 1 90 ? 4.348 -7.815 9.436 1.00 98.44 90 LYS A N 1
ATOM 701 C CA . LYS A 1 90 ? 5.159 -6.934 10.292 1.00 98.44 90 LYS A CA 1
ATOM 702 C C . LYS A 1 90 ? 4.347 -6.146 11.310 1.00 98.44 90 LYS A C 1
ATOM 704 O O . LYS A 1 90 ? 4.828 -5.928 12.421 1.00 98.44 90 LYS A O 1
ATOM 709 N N . ALA A 1 91 ? 3.133 -5.727 10.969 1.00 98.12 91 ALA A N 1
ATOM 710 C CA . ALA A 1 91 ? 2.269 -5.033 11.914 1.00 98.12 91 ALA A CA 1
ATOM 711 C C . ALA A 1 91 ? 1.773 -5.982 13.011 1.00 98.12 91 ALA A C 1
ATOM 713 O O . ALA A 1 91 ? 1.693 -5.586 14.171 1.00 98.12 91 ALA A O 1
ATOM 714 N N . THR A 1 92 ? 1.481 -7.236 12.663 1.00 97.69 92 THR A N 1
ATOM 715 C CA . THR A 1 92 ? 1.065 -8.271 13.619 1.00 97.69 92 THR A CA 1
ATOM 716 C C . THR A 1 92 ? 2.218 -8.660 14.545 1.00 97.69 92 THR A C 1
ATOM 718 O O . THR A 1 92 ? 2.028 -8.688 15.758 1.00 97.69 92 THR A O 1
ATOM 721 N N . GLU A 1 93 ? 3.427 -8.872 14.008 1.00 97.38 93 GLU A N 1
ATOM 722 C CA . GLU A 1 93 ? 4.646 -9.137 14.796 1.00 97.38 93 GLU A CA 1
ATOM 723 C C . GLU A 1 93 ? 4.923 -8.030 15.831 1.00 97.38 93 GLU A C 1
ATOM 725 O O . GLU A 1 93 ? 5.359 -8.309 16.944 1.00 97.38 93 GLU A O 1
ATOM 730 N N . GLN A 1 94 ? 4.640 -6.771 15.481 1.00 96.31 94 GLN A N 1
ATOM 731 C CA . GLN A 1 94 ? 4.805 -5.610 16.366 1.00 96.31 94 GLN A CA 1
ATOM 732 C C . GLN A 1 94 ? 3.603 -5.371 17.297 1.00 96.31 94 GLN A C 1
ATOM 734 O O . GLN A 1 94 ? 3.609 -4.412 18.067 1.00 96.31 94 GLN A O 1
ATOM 739 N N . GLY A 1 95 ? 2.555 -6.198 17.220 1.00 96.25 95 GLY A N 1
ATOM 740 C CA . GLY A 1 95 ? 1.326 -6.030 17.998 1.00 96.25 95 GLY A CA 1
ATOM 741 C C . GLY A 1 95 ? 0.471 -4.826 17.583 1.00 96.25 95 GLY A C 1
ATOM 742 O O . GLY A 1 95 ? -0.440 -4.448 18.312 1.00 96.25 95 GLY A O 1
ATOM 743 N N . LEU A 1 96 ? 0.737 -4.225 16.420 1.00 97.06 96 LEU A N 1
ATOM 744 C CA . LEU A 1 96 ? 0.008 -3.066 15.895 1.00 97.06 96 LEU A CA 1
ATOM 745 C C . LEU A 1 96 ? -1.292 -3.456 15.190 1.00 97.06 96 LEU A C 1
ATOM 747 O O . LEU A 1 96 ? -2.187 -2.623 15.070 1.00 97.06 96 LEU A O 1
ATOM 751 N N . VAL A 1 97 ? -1.412 -4.696 14.716 1.00 97.88 97 VAL A N 1
ATOM 752 C CA . VAL A 1 97 ? -2.639 -5.232 14.111 1.00 97.88 97 VAL A CA 1
ATOM 753 C C . VAL A 1 97 ? -3.133 -6.425 14.912 1.00 97.88 97 VAL A C 1
ATOM 755 O O . VAL A 1 97 ? -2.357 -7.288 15.311 1.00 97.88 97 VAL A O 1
ATOM 758 N N . ALA A 1 98 ? -4.442 -6.463 15.151 1.00 96.75 98 ALA A N 1
ATOM 759 C CA . ALA A 1 98 ? -5.100 -7.575 15.820 1.00 96.75 98 ALA A CA 1
ATOM 760 C C . ALA A 1 98 ? -6.551 -7.731 15.349 1.00 96.75 98 ALA A C 1
ATOM 762 O O . ALA A 1 98 ? -7.197 -6.762 14.933 1.00 96.75 98 ALA A O 1
ATOM 763 N N . ASP A 1 99 ? -7.078 -8.946 15.490 1.00 96.06 99 ASP A N 1
ATOM 764 C CA . ASP A 1 99 ? -8.512 -9.208 15.433 1.00 96.06 99 ASP A CA 1
ATOM 765 C C . ASP A 1 99 ? -9.197 -8.623 16.669 1.00 96.06 99 ASP A C 1
ATOM 767 O O . ASP A 1 99 ? -8.843 -8.934 17.810 1.00 96.06 99 ASP A O 1
ATOM 771 N N . LYS A 1 100 ? -10.188 -7.761 16.446 1.00 95.38 100 LYS A N 1
ATOM 772 C CA . LYS A 1 100 ? -11.039 -7.206 17.502 1.00 95.38 100 LYS A CA 1
ATOM 773 C C . LYS A 1 100 ? -12.504 -7.519 17.204 1.00 95.38 100 LYS A C 1
ATOM 775 O O . LYS A 1 100 ? -12.876 -7.533 16.031 1.00 95.38 100 LYS A O 1
ATOM 780 N N . PRO A 1 101 ? -13.353 -7.704 18.231 1.00 95.50 101 PRO A N 1
ATOM 781 C CA . PRO A 1 101 ? -14.784 -7.877 18.021 1.00 95.50 101 PRO A CA 1
ATOM 782 C C . PRO A 1 101 ? -15.374 -6.712 17.224 1.00 95.50 101 PRO A C 1
ATOM 784 O O . PRO A 1 101 ? -15.169 -5.543 17.564 1.00 95.50 101 PRO A O 1
ATOM 787 N N . LEU A 1 102 ? -16.121 -7.036 16.171 1.00 94.25 102 LEU A N 1
ATOM 788 C CA . LEU A 1 102 ? -16.892 -6.066 15.411 1.00 94.25 102 LEU A CA 1
ATOM 789 C C . LEU A 1 102 ? -18.015 -5.531 16.300 1.00 94.25 102 LEU A C 1
ATOM 791 O O . LEU A 1 102 ? -18.777 -6.303 16.886 1.00 94.25 102 LEU A O 1
ATOM 795 N N . LEU A 1 103 ? -18.140 -4.208 16.365 1.00 92.94 103 LEU A N 1
ATOM 796 C CA . LEU A 1 103 ? -19.179 -3.538 17.140 1.00 92.94 103 LEU A CA 1
ATOM 797 C C . LEU A 1 103 ? -20.252 -2.950 16.220 1.00 92.94 103 LEU A C 1
ATOM 799 O O . LEU A 1 103 ? -19.952 -2.366 15.175 1.00 92.94 103 LEU A O 1
ATOM 803 N N . ASN A 1 104 ? -21.517 -3.080 16.613 1.00 91.62 104 ASN A N 1
ATOM 804 C CA . ASN A 1 104 ? -22.627 -2.424 15.930 1.00 91.62 104 ASN A CA 1
ATOM 805 C C . ASN A 1 104 ? -22.694 -0.921 16.291 1.00 91.62 104 ASN A C 1
ATOM 807 O O . ASN A 1 104 ? -21.897 -0.399 17.070 1.00 91.62 104 ASN A O 1
ATOM 811 N N . LYS A 1 105 ? -23.683 -0.196 15.749 1.00 89.31 105 LYS A N 1
ATOM 812 C CA . LYS A 1 105 ? -23.856 1.248 16.017 1.00 89.31 105 LYS A CA 1
ATOM 813 C C . LYS A 1 105 ? -24.108 1.592 17.496 1.00 89.31 105 LYS A C 1
ATOM 815 O O . LYS A 1 105 ? -23.919 2.745 17.864 1.00 89.31 105 LYS A O 1
ATOM 820 N N . LYS A 1 106 ? -24.548 0.628 18.310 1.00 90.94 106 LYS A N 1
ATOM 821 C CA . LYS A 1 106 ? -24.787 0.767 19.755 1.00 90.94 106 LYS A CA 1
ATOM 822 C C . LYS A 1 106 ? -23.571 0.363 20.601 1.00 90.94 106 LYS A C 1
ATOM 824 O O . LYS A 1 106 ? -23.631 0.474 21.817 1.00 90.94 106 LYS A O 1
ATOM 829 N N . GLY A 1 107 ? -22.480 -0.093 19.977 1.00 89.31 107 GLY A N 1
ATOM 830 C CA . GLY A 1 107 ? -21.291 -0.585 20.678 1.00 89.31 107 GLY A CA 1
ATOM 831 C C . GLY A 1 107 ? -21.382 -2.047 21.122 1.00 89.31 107 GLY A C 1
ATOM 832 O O . GLY A 1 107 ? -20.532 -2.500 21.880 1.00 89.31 107 GLY A O 1
ATOM 833 N N . GLU A 1 108 ? -22.382 -2.798 20.659 1.00 92.88 108 GLU A N 1
ATOM 834 C CA . GLU A 1 108 ? -22.567 -4.206 21.027 1.00 92.88 108 GLU A CA 1
ATOM 835 C C . GLU A 1 108 ? -21.823 -5.125 20.051 1.00 92.88 108 GLU A C 1
ATOM 837 O O . GLU A 1 108 ? -21.753 -4.846 18.849 1.00 92.88 108 GLU A O 1
ATOM 842 N N . VAL A 1 109 ? -21.308 -6.248 20.559 1.00 95.38 109 VAL A N 1
ATOM 843 C CA . VAL A 1 109 ? -20.583 -7.246 19.761 1.00 95.38 109 VAL A CA 1
ATOM 844 C C . VAL A 1 109 ? -21.506 -7.896 18.732 1.00 95.38 109 VAL A C 1
ATOM 846 O O . VAL A 1 109 ? -22.563 -8.434 19.064 1.00 95.38 109 VAL A O 1
ATOM 849 N N . VAL A 1 110 ? -21.074 -7.890 17.473 1.00 95.38 110 VAL A N 1
ATOM 850 C CA . VAL A 1 110 ? -21.779 -8.541 16.371 1.00 95.38 110 VAL A CA 1
ATOM 851 C C . VAL A 1 110 ? -21.495 -10.041 16.393 1.00 95.38 110 VAL A C 1
ATOM 853 O O . VAL A 1 110 ? -20.342 -10.469 16.448 1.00 95.38 110 VAL A O 1
ATOM 856 N N . LYS A 1 111 ? -22.557 -10.846 16.305 1.00 95.62 111 LYS A N 1
ATOM 857 C CA . LYS A 1 111 ? -22.486 -12.303 16.157 1.00 95.62 111 LYS A CA 1
ATOM 858 C C . LYS A 1 111 ? -23.025 -12.734 14.796 1.00 95.62 111 LYS A C 1
ATOM 860 O O . LYS A 1 111 ? -23.940 -12.105 14.263 1.00 95.62 111 LYS A O 1
ATOM 865 N N . ASN A 1 112 ? -22.461 -13.793 14.223 1.00 94.00 112 ASN A N 1
ATOM 866 C CA . ASN A 1 112 ? -22.954 -14.379 12.980 1.00 94.00 112 ASN A CA 1
ATOM 867 C C . ASN A 1 112 ? -24.228 -15.217 13.227 1.00 94.00 112 ASN A C 1
ATOM 869 O O . ASN A 1 112 ? -24.687 -15.371 14.359 1.00 94.00 112 ASN A O 1
ATOM 873 N N . LYS A 1 113 ? -24.797 -15.804 12.163 1.00 93.81 113 LYS A N 1
ATOM 874 C CA . LYS A 1 113 ? -26.006 -16.649 12.254 1.00 93.81 113 LYS A CA 1
ATOM 875 C C . LYS A 1 113 ? -25.844 -17.880 13.164 1.00 93.81 113 LYS A C 1
ATOM 877 O O . LYS A 1 113 ? -26.847 -18.434 13.591 1.00 93.81 113 LYS A O 1
ATOM 882 N N . LYS A 1 114 ? -24.607 -18.300 13.451 1.00 93.56 114 LYS A N 1
ATOM 883 C CA . LYS A 1 114 ? -24.268 -19.417 14.345 1.00 93.56 114 LYS A CA 1
ATOM 884 C C . LYS A 1 114 ? -24.013 -18.970 15.793 1.00 93.56 114 LYS A C 1
ATOM 886 O O . LYS A 1 114 ? -23.695 -19.798 16.634 1.00 93.56 114 LYS A O 1
ATOM 891 N N . GLY A 1 115 ? -24.139 -17.675 16.095 1.00 91.94 115 GLY A N 1
ATOM 892 C CA . GLY A 1 115 ? -23.868 -17.121 17.424 1.00 91.94 115 GLY A CA 1
ATOM 893 C C . GLY A 1 115 ? -22.387 -16.857 17.720 1.00 91.94 115 GLY A C 1
ATOM 894 O O . GLY A 1 115 ? -22.063 -16.450 18.837 1.00 91.94 115 GLY A O 1
ATOM 895 N N . GLU A 1 116 ? -21.495 -17.036 16.744 1.00 94.12 116 GLU A N 1
ATOM 896 C CA . GLU A 1 116 ? -20.054 -16.801 16.891 1.00 94.12 116 GLU A CA 1
ATOM 897 C C . GLU A 1 116 ? -19.737 -15.309 16.736 1.00 94.12 116 GLU A C 1
ATOM 899 O O . GLU A 1 116 ? -20.348 -14.622 15.913 1.00 94.12 116 GLU A O 1
ATOM 904 N N . VAL A 1 117 ? -18.776 -14.800 17.512 1.00 95.31 117 VAL A N 1
ATOM 905 C CA . VAL A 1 117 ? -18.339 -13.398 17.434 1.00 95.31 117 VAL A CA 1
ATOM 906 C C . VAL A 1 117 ? -17.702 -13.124 16.074 1.00 95.31 117 VAL A C 1
ATOM 908 O O . VAL A 1 117 ? -16.792 -13.830 15.647 1.00 95.31 117 VAL A O 1
ATOM 911 N N . VAL A 1 118 ? -18.166 -12.069 15.407 1.00 95.62 118 VAL A N 1
ATOM 912 C CA . VAL A 1 118 ? -17.543 -11.566 14.183 1.00 95.62 118 VAL A CA 1
ATOM 913 C C . VAL A 1 118 ? -16.386 -10.660 14.582 1.00 95.62 118 VAL A C 1
ATOM 915 O O . VAL A 1 118 ? -16.592 -9.680 15.295 1.00 95.62 118 VAL A O 1
ATOM 918 N N . ASN A 1 119 ? -15.181 -10.974 14.115 1.00 94.94 119 ASN A N 1
ATOM 919 C CA . ASN A 1 119 ? -14.002 -10.138 14.315 1.00 94.94 119 ASN A CA 1
ATOM 920 C C . ASN A 1 119 ? -13.696 -9.305 13.068 1.00 94.94 119 ASN A C 1
ATOM 922 O O . ASN A 1 119 ? -14.045 -9.672 11.946 1.00 94.94 119 ASN A O 1
ATOM 926 N N . GLU A 1 120 ? -13.024 -8.181 13.279 1.00 95.12 120 GLU A N 1
ATOM 927 C CA . GLU A 1 120 ? -12.458 -7.342 12.233 1.00 95.12 120 GLU A CA 1
ATOM 928 C C . GLU A 1 120 ? -11.004 -6.988 12.557 1.00 95.12 120 GLU A C 1
ATOM 930 O O . GLU A 1 120 ? -10.636 -6.811 13.724 1.00 95.12 120 GLU A O 1
ATOM 935 N N . LYS A 1 121 ? -10.176 -6.839 11.517 1.00 96.50 121 LYS A N 1
ATOM 936 C CA . LYS A 1 121 ? -8.803 -6.357 11.674 1.00 96.50 121 LYS A CA 1
ATOM 937 C C . LYS A 1 121 ? -8.813 -4.887 12.067 1.00 96.50 121 LYS A C 1
ATOM 939 O O . LYS A 1 121 ? -9.419 -4.049 11.389 1.00 96.50 121 LYS A O 1
ATOM 944 N N . LYS A 1 122 ? -8.098 -4.557 13.140 1.00 97.94 122 LYS A N 1
ATOM 945 C CA . LYS A 1 122 ? -7.882 -3.173 13.567 1.00 97.94 122 LYS A CA 1
ATOM 946 C C . LYS A 1 122 ? -6.408 -2.882 13.752 1.00 97.94 122 LYS A C 1
ATOM 948 O O . LYS A 1 122 ? -5.658 -3.733 14.217 1.00 97.94 122 LYS A O 1
ATOM 953 N N . PHE A 1 123 ? -6.043 -1.645 13.442 1.00 98.44 123 PHE A N 1
ATOM 954 C CA . PHE A 1 123 ? -4.737 -1.075 13.728 1.00 98.44 123 PHE A CA 1
ATOM 955 C C . PHE A 1 123 ? -4.775 -0.313 15.056 1.00 98.44 123 PHE A C 1
ATOM 957 O O . PHE A 1 123 ? -5.729 0.431 15.317 1.00 98.44 123 PHE A O 1
ATOM 964 N N . GLN A 1 124 ? -3.751 -0.475 15.886 1.00 97.88 124 GLN A N 1
ATOM 965 C CA . GLN A 1 124 ? -3.587 0.254 17.135 1.00 97.88 124 GLN A CA 1
ATOM 966 C C . GLN A 1 124 ? -3.091 1.673 16.849 1.00 97.88 124 GLN A C 1
ATOM 968 O O . GLN A 1 124 ? -1.932 1.888 16.511 1.00 97.88 124 GLN A O 1
ATOM 973 N N . VAL A 1 125 ? -3.975 2.663 16.980 1.00 97.19 125 VAL A N 1
ATOM 974 C CA . VAL A 1 125 ? -3.606 4.070 16.760 1.00 97.19 125 VAL A CA 1
ATOM 975 C C . VAL A 1 125 ? -2.977 4.701 17.995 1.00 97.19 125 VAL A C 1
ATOM 977 O O . VAL A 1 125 ? -2.255 5.670 17.866 1.00 97.19 125 VAL A O 1
ATOM 980 N N . SER A 1 126 ? -3.251 4.191 19.187 1.00 95.69 126 SER A N 1
ATOM 981 C CA . SER A 1 126 ? -2.571 4.559 20.431 1.00 95.69 126 SER A CA 1
ATOM 982 C C . SER A 1 126 ? -2.800 3.441 21.442 1.00 95.69 126 SER A C 1
ATOM 984 O O . SER A 1 126 ? -3.596 2.534 21.174 1.00 95.69 126 SER A O 1
ATOM 986 N N . LYS A 1 127 ? -2.163 3.504 22.617 1.00 93.88 127 LYS A N 1
ATOM 987 C CA . LYS A 1 127 ? -2.391 2.532 23.700 1.00 93.88 127 LYS A CA 1
ATOM 988 C C . LYS A 1 127 ? -3.892 2.248 23.887 1.00 93.88 127 LYS A C 1
ATOM 990 O O . LYS A 1 127 ? -4.683 3.171 24.068 1.00 93.88 127 LYS A O 1
ATOM 995 N N . ASP A 1 128 ? -4.257 0.973 23.737 1.00 91.19 128 ASP A N 1
ATOM 996 C CA . ASP A 1 128 ? -5.622 0.421 23.806 1.00 91.19 128 ASP A CA 1
ATOM 997 C C . ASP A 1 128 ? -6.692 1.042 22.881 1.00 91.19 128 ASP A C 1
ATOM 999 O O . ASP A 1 128 ? -7.876 0.723 22.985 1.00 91.19 128 ASP A O 1
ATOM 1003 N N . ASN A 1 129 ? -6.297 1.860 21.905 1.00 95.94 129 ASN A N 1
ATOM 1004 C CA . ASN A 1 129 ? -7.197 2.473 20.935 1.00 95.94 129 ASN 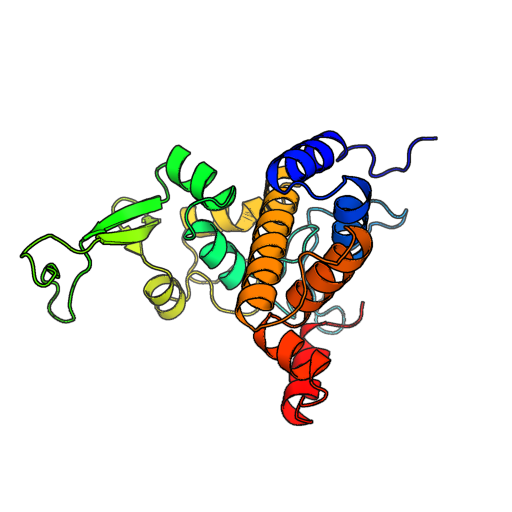A CA 1
ATOM 1005 C C . ASN A 1 129 ? -7.003 1.849 19.553 1.00 95.94 129 ASN A C 1
ATOM 1007 O O . ASN A 1 129 ? -5.973 2.029 18.905 1.00 95.94 129 ASN A O 1
ATOM 1011 N N . TRP A 1 130 ? -8.026 1.141 19.087 1.00 97.31 130 TRP A N 1
ATOM 1012 C CA . TRP A 1 130 ? -7.976 0.335 17.872 1.00 97.31 130 TRP A CA 1
ATOM 1013 C C . TRP A 1 130 ? -8.956 0.873 16.834 1.00 97.31 130 TRP A C 1
ATOM 1015 O O . TRP A 1 130 ? -10.095 1.211 17.170 1.00 97.31 130 TRP A O 1
ATOM 1025 N N . LYS A 1 131 ? -8.522 0.953 15.574 1.00 97.56 131 LYS A N 1
ATOM 1026 C CA . LYS A 1 131 ? -9.319 1.480 14.460 1.00 97.56 131 LYS A CA 1
ATOM 1027 C C . LYS A 1 131 ? -9.242 0.561 13.246 1.00 97.56 131 LYS A C 1
ATOM 1029 O O . LYS A 1 131 ? -8.154 0.176 12.824 1.00 97.56 131 LYS A O 1
ATOM 1034 N N . ASN A 1 132 ? -10.388 0.243 12.654 1.00 96.94 132 ASN A N 1
ATOM 1035 C CA . ASN A 1 132 ? -10.437 -0.346 11.316 1.00 96.94 132 ASN A CA 1
ATOM 1036 C C . ASN A 1 132 ? -10.171 0.729 10.240 1.00 96.94 132 ASN A C 1
ATOM 1038 O O . ASN A 1 132 ? -10.118 1.931 10.520 1.00 96.94 132 ASN A O 1
ATOM 1042 N N . LEU A 1 133 ? -10.057 0.319 8.975 1.00 97.12 133 LEU A N 1
ATOM 1043 C CA . LEU A 1 133 ? -9.764 1.235 7.867 1.00 97.12 133 LEU A CA 1
ATOM 1044 C C . LEU A 1 133 ? -10.796 2.372 7.716 1.00 97.12 133 LEU A C 1
ATOM 1046 O O . LEU A 1 133 ? -10.437 3.507 7.392 1.00 97.12 133 LEU A O 1
ATOM 1050 N N . LYS A 1 134 ? -12.083 2.092 7.952 1.00 96.38 134 LYS A N 1
ATOM 1051 C CA . LYS A 1 134 ? -13.159 3.091 7.853 1.00 96.38 134 LYS A CA 1
ATOM 1052 C C . LYS A 1 134 ? -13.049 4.127 8.969 1.00 96.38 134 LYS A C 1
ATOM 1054 O O . LYS A 1 134 ? -13.214 5.320 8.718 1.00 96.38 134 LYS A O 1
ATOM 1059 N N . GLU A 1 135 ? -12.754 3.681 10.182 1.00 96.75 135 GLU A N 1
ATOM 1060 C CA . GLU A 1 135 ? -12.546 4.527 11.353 1.00 96.75 135 GLU A CA 1
ATOM 1061 C C . GLU A 1 135 ? -11.282 5.385 11.202 1.00 96.75 135 GLU A C 1
ATOM 1063 O O . GLU A 1 135 ? -11.333 6.581 11.488 1.00 96.75 135 GLU A O 1
ATOM 1068 N N . LEU A 1 136 ? -10.193 4.826 10.656 1.00 97.81 136 LEU A N 1
ATOM 1069 C CA . LEU A 1 136 ? -8.971 5.567 10.323 1.00 97.81 136 LEU A CA 1
ATOM 1070 C C . LEU A 1 136 ? -9.248 6.710 9.336 1.00 97.81 136 LEU A C 1
ATOM 1072 O O . LEU A 1 136 ? -8.806 7.843 9.544 1.00 97.81 136 LEU A O 1
ATOM 1076 N N . LYS A 1 137 ? -10.018 6.432 8.276 1.00 97.25 137 LYS A N 1
ATOM 1077 C CA . LYS A 1 137 ? -10.423 7.444 7.290 1.00 97.25 137 LYS A CA 1
ATOM 1078 C C . LYS A 1 137 ? -11.327 8.506 7.915 1.00 97.25 137 LYS A C 1
ATOM 1080 O O . LYS A 1 137 ? -11.065 9.695 7.761 1.00 97.25 137 LYS A O 1
ATOM 1085 N N . LYS A 1 138 ? -12.358 8.094 8.662 1.00 96.50 138 LYS A N 1
ATOM 1086 C CA . LYS A 1 138 ? -13.306 9.014 9.316 1.00 96.50 138 LYS A CA 1
ATOM 1087 C C . LYS A 1 138 ? -12.610 9.928 10.330 1.00 96.50 138 LYS A C 1
ATOM 1089 O O . LYS A 1 138 ? -12.905 11.117 10.374 1.00 96.50 138 LYS A O 1
ATOM 1094 N N . GLY A 1 139 ? -11.679 9.383 11.111 1.00 96.00 139 GLY A N 1
ATOM 1095 C CA . GLY A 1 139 ? -10.873 10.135 12.075 1.00 96.00 139 GLY A CA 1
ATOM 1096 C C . GLY A 1 139 ? -9.746 10.957 11.447 1.00 96.00 139 GLY A C 1
ATOM 1097 O O . GLY A 1 139 ? -9.021 11.633 12.163 1.00 96.00 139 GLY A O 1
ATOM 1098 N N . ARG A 1 140 ? -9.596 10.920 10.116 1.00 96.94 140 ARG A N 1
ATOM 1099 C CA . ARG A 1 140 ? -8.555 11.622 9.353 1.00 96.94 140 ARG A CA 1
ATOM 1100 C C . ARG A 1 140 ? -7.115 11.240 9.708 1.00 96.94 140 ARG A C 1
ATOM 1102 O O . ARG A 1 140 ? -6.191 11.952 9.321 1.00 96.94 140 ARG A O 1
ATOM 1109 N N . TYR A 1 141 ? -6.913 10.087 10.347 1.00 97.62 141 TYR A N 1
ATOM 1110 C CA . TYR A 1 141 ? -5.590 9.554 10.693 1.00 97.62 141 TYR A CA 1
ATOM 1111 C C . TYR A 1 141 ? -4.714 9.317 9.460 1.00 97.62 141 TYR A C 1
ATOM 1113 O O . TYR A 1 141 ? -3.495 9.366 9.549 1.00 97.62 141 TYR A O 1
ATOM 1121 N N . ILE A 1 142 ? -5.340 9.053 8.307 1.00 97.31 142 ILE A N 1
ATOM 1122 C CA . ILE A 1 142 ? -4.660 8.692 7.052 1.00 97.31 142 ILE A CA 1
ATOM 1123 C C . ILE A 1 142 ? -5.162 9.463 5.830 1.00 97.31 142 ILE A C 1
ATOM 1125 O O . ILE A 1 142 ? -4.814 9.135 4.698 1.00 97.31 142 ILE A O 1
ATOM 1129 N N . THR A 1 143 ? -6.015 10.466 6.026 1.00 94.38 143 THR A N 1
ATOM 1130 C CA . THR A 1 143 ? -6.593 11.243 4.921 1.00 94.38 143 THR A CA 1
ATOM 1131 C C . THR A 1 143 ? -5.832 12.538 4.694 1.00 94.38 143 THR A C 1
ATOM 1133 O O . THR A 1 143 ? -5.245 13.089 5.621 1.00 94.38 143 THR A O 1
ATOM 1136 N N . GLY A 1 144 ? -5.943 13.074 3.484 1.00 92.19 144 GLY A N 1
ATOM 1137 C CA . GLY A 1 144 ? -5.306 14.321 3.086 1.00 92.19 144 GLY A CA 1
ATOM 1138 C C . GLY A 1 144 ? -4.207 14.092 2.058 1.00 92.19 144 GLY A C 1
ATOM 1139 O O . GLY A 1 144 ? -3.879 12.961 1.697 1.00 92.19 144 GLY A O 1
ATOM 1140 N N . ILE A 1 145 ? -3.664 15.202 1.571 1.00 92.25 145 ILE A N 1
ATOM 1141 C CA . ILE A 1 145 ? -2.657 15.225 0.505 1.00 92.25 145 ILE A CA 1
ATOM 1142 C C . ILE A 1 145 ? -1.226 15.198 1.038 1.00 92.25 145 ILE A C 1
ATOM 1144 O O . ILE A 1 145 ? -0.298 15.187 0.253 1.00 92.25 145 ILE A O 1
ATOM 1148 N N . THR A 1 146 ? -1.024 15.224 2.352 1.00 95.00 146 THR A N 1
ATOM 1149 C CA . THR A 1 146 ? 0.306 15.169 2.968 1.00 95.00 146 THR A CA 1
ATOM 1150 C C . THR A 1 146 ? 0.644 13.727 3.366 1.00 95.00 146 THR A C 1
ATOM 1152 O O . THR A 1 146 ? -0.244 12.993 3.819 1.00 95.00 146 THR A O 1
ATOM 1155 N N . PRO A 1 147 ? 1.912 13.295 3.245 1.00 95.50 147 PRO A N 1
ATOM 1156 C CA . PRO A 1 147 ? 2.371 12.033 3.828 1.00 95.50 147 PRO A CA 1
ATOM 1157 C C . PRO A 1 147 ? 2.413 12.067 5.368 1.00 95.50 147 PRO A C 1
ATOM 1159 O O . PRO A 1 147 ? 2.625 11.028 5.995 1.00 95.50 147 PRO A O 1
ATOM 1162 N N . TYR A 1 148 ? 2.168 13.242 5.961 1.00 96.38 148 TYR A N 1
ATOM 1163 C CA . TYR A 1 148 ? 2.095 13.501 7.399 1.00 96.38 148 TYR A CA 1
ATOM 1164 C C . TYR A 1 148 ? 0.689 14.002 7.788 1.00 96.38 148 TYR A C 1
ATOM 1166 O O . TYR A 1 148 ? 0.479 15.217 7.880 1.00 96.38 148 TYR A O 1
ATOM 1174 N N . PRO A 1 149 ? -0.324 13.124 7.913 1.00 95.94 149 PRO A N 1
ATOM 1175 C CA . PRO A 1 149 ? -1.685 13.538 8.246 1.00 95.94 149 PRO A CA 1
ATOM 1176 C C . PRO A 1 149 ? -1.740 14.274 9.582 1.00 95.94 149 PRO A C 1
ATOM 1178 O O . PRO A 1 149 ? -1.188 13.816 10.574 1.00 95.94 149 PRO A O 1
ATOM 1181 N N . VAL A 1 150 ? -2.487 15.378 9.631 1.00 93.69 150 VAL A N 1
ATOM 1182 C CA . VAL A 1 150 ? -2.584 16.237 10.828 1.00 93.69 150 VAL A CA 1
ATOM 1183 C C . VAL A 1 150 ? -3.117 15.487 12.057 1.00 93.69 150 VAL A C 1
ATOM 1185 O O . VAL A 1 150 ? -2.769 15.828 13.179 1.00 93.69 150 VAL A O 1
ATOM 1188 N N . HIS A 1 151 ? -3.959 14.469 11.849 1.00 96.25 151 HIS A N 1
ATOM 1189 C CA . HIS A 1 151 ? -4.566 13.671 12.925 1.00 96.25 151 HIS A CA 1
ATOM 1190 C C . HIS A 1 151 ? -3.864 12.325 13.135 1.00 96.25 151 HIS A C 1
ATOM 1192 O O . HIS A 1 151 ? -4.370 11.493 13.884 1.00 96.25 151 HIS A O 1
ATOM 1198 N N . ALA A 1 152 ? -2.739 12.069 12.459 1.00 97.12 152 ALA A N 1
ATOM 1199 C CA . ALA A 1 152 ? -1.954 10.871 12.721 1.00 97.12 152 ALA A CA 1
ATOM 1200 C C . ALA A 1 152 ? -1.388 10.935 14.146 1.00 97.12 152 ALA A C 1
ATOM 1202 O O . ALA A 1 152 ? -0.784 11.927 14.552 1.00 97.12 152 ALA A O 1
ATOM 1203 N N . THR A 1 153 ? -1.580 9.861 14.904 1.00 97.69 153 THR A N 1
ATOM 1204 C CA . THR A 1 153 ? -0.871 9.654 16.169 1.00 97.69 153 THR A CA 1
ATOM 1205 C C . THR A 1 153 ? 0.595 9.321 15.903 1.00 97.69 153 THR A C 1
ATOM 1207 O O . THR A 1 153 ? 0.993 9.088 14.756 1.00 97.69 153 THR A O 1
ATOM 1210 N N . ALA A 1 154 ? 1.405 9.254 16.962 1.00 96.69 154 ALA A N 1
ATOM 1211 C CA . ALA A 1 154 ? 2.801 8.853 16.846 1.00 96.69 154 ALA A CA 1
ATOM 1212 C C . ALA A 1 154 ? 2.934 7.457 16.215 1.00 96.69 154 ALA A C 1
ATOM 1214 O O . ALA A 1 154 ? 3.725 7.281 15.293 1.00 96.69 154 ALA A O 1
ATOM 1215 N N . GLU A 1 155 ? 2.111 6.500 16.637 1.00 96.31 155 GLU A N 1
ATOM 1216 C CA . GLU A 1 155 ? 2.101 5.120 16.151 1.00 96.31 155 GLU A CA 1
ATOM 121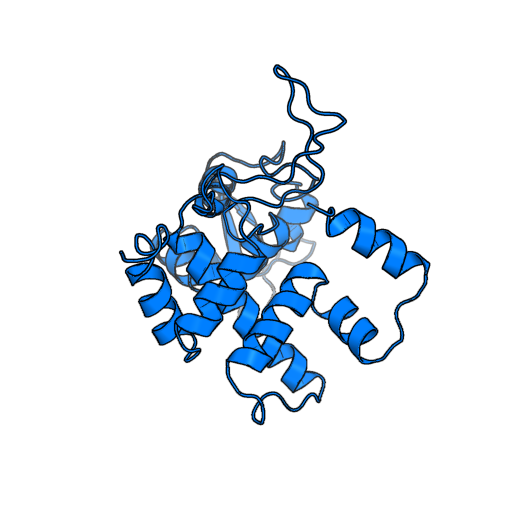7 C C . GLU A 1 155 ? 1.706 5.050 14.670 1.00 96.31 155 GLU A C 1
ATOM 1219 O O . GLU A 1 155 ? 2.392 4.416 13.864 1.00 96.31 155 GLU A O 1
ATOM 1224 N N . VAL A 1 156 ? 0.647 5.771 14.274 1.00 98.12 156 VAL A N 1
ATOM 1225 C CA . VAL A 1 156 ? 0.224 5.844 12.866 1.00 98.12 156 VAL A CA 1
ATOM 1226 C C . VAL A 1 156 ? 1.316 6.485 12.014 1.00 98.12 156 VAL A C 1
ATOM 1228 O O . VAL A 1 156 ? 1.640 5.971 10.944 1.00 98.12 156 VAL A O 1
ATOM 1231 N N . GLN A 1 157 ? 1.916 7.588 12.470 1.00 98.38 157 GLN A N 1
ATOM 1232 C CA . GLN A 1 157 ? 2.946 8.278 11.699 1.00 98.38 157 GLN A CA 1
ATOM 1233 C C . GLN A 1 157 ? 4.234 7.456 11.591 1.00 98.38 157 GLN A C 1
ATOM 1235 O O . GLN A 1 157 ? 4.836 7.411 10.518 1.00 98.38 157 GLN A O 1
ATOM 1240 N N . GLN A 1 158 ? 4.654 6.784 12.666 1.00 98.06 158 GLN A N 1
ATOM 1241 C CA . GLN A 1 158 ? 5.803 5.877 12.650 1.00 98.06 158 GLN A CA 1
ATOM 1242 C C . GLN A 1 158 ? 5.591 4.745 11.645 1.00 98.06 158 GLN A C 1
ATOM 1244 O O . GLN A 1 158 ? 6.487 4.473 10.845 1.00 98.06 158 GLN A O 1
ATOM 1249 N N . TRP A 1 159 ? 4.393 4.156 11.618 1.00 98.50 159 TRP A N 1
ATOM 1250 C CA . TRP A 1 159 ? 4.049 3.119 10.651 1.00 98.50 159 TRP A CA 1
ATOM 1251 C C . TRP A 1 159 ? 4.028 3.643 9.208 1.00 98.50 159 TRP A C 1
ATOM 1253 O O . TRP A 1 159 ? 4.622 3.042 8.314 1.00 98.50 159 TRP A O 1
ATOM 1263 N N . LEU A 1 160 ? 3.422 4.812 8.968 1.00 98.50 160 LEU A N 1
ATOM 1264 C CA . LEU A 1 160 ? 3.419 5.464 7.653 1.00 98.50 160 LEU A CA 1
ATOM 1265 C C . LEU A 1 160 ? 4.830 5.836 7.169 1.00 98.50 160 LEU A C 1
ATOM 1267 O O . LEU A 1 160 ? 5.081 5.820 5.961 1.00 98.50 160 LEU A O 1
ATOM 1271 N N . ASN A 1 161 ? 5.747 6.164 8.084 1.00 98.50 161 ASN A N 1
ATOM 1272 C CA . ASN A 1 161 ? 7.139 6.492 7.771 1.00 98.50 161 ASN A CA 1
ATOM 1273 C C . ASN A 1 161 ? 7.949 5.272 7.310 1.00 98.50 161 ASN A C 1
ATOM 1275 O O . ASN A 1 161 ? 9.008 5.445 6.705 1.00 98.50 161 ASN A O 1
ATOM 1279 N N . LEU A 1 162 ? 7.457 4.046 7.517 1.00 98.62 162 LEU A N 1
ATOM 1280 C CA . LEU A 1 162 ? 8.092 2.846 6.967 1.00 98.62 162 LEU A CA 1
ATOM 1281 C C . LEU A 1 162 ? 8.074 2.828 5.431 1.00 98.62 162 LEU A C 1
ATOM 1283 O O . LEU A 1 162 ? 8.929 2.177 4.844 1.00 98.62 162 LEU A O 1
ATOM 1287 N N . ARG A 1 163 ? 7.230 3.635 4.767 1.00 98.00 163 ARG A N 1
ATOM 1288 C CA . ARG A 1 163 ? 7.323 3.889 3.312 1.00 98.00 163 ARG A CA 1
ATOM 1289 C C . ARG A 1 163 ? 8.685 4.417 2.867 1.00 98.00 163 ARG A C 1
ATOM 1291 O O . ARG A 1 163 ? 9.073 4.219 1.722 1.00 98.00 163 ARG A O 1
ATOM 1298 N N . PHE A 1 164 ? 9.421 5.083 3.753 1.00 98.06 164 PHE A N 1
ATOM 1299 C CA . PHE A 1 164 ? 10.764 5.579 3.455 1.00 98.06 164 PHE A CA 1
ATOM 1300 C C . PHE A 1 164 ? 11.856 4.518 3.654 1.00 98.06 164 PHE A C 1
ATOM 1302 O O . PHE A 1 164 ? 13.007 4.764 3.293 1.00 98.06 164 PHE A O 1
ATOM 1309 N N . LYS A 1 165 ? 11.521 3.347 4.218 1.00 97.81 165 LYS A N 1
ATOM 1310 C CA . LYS A 1 165 ? 12.441 2.214 4.354 1.00 97.81 165 LYS A CA 1
ATOM 1311 C C . LYS A 1 165 ? 12.353 1.335 3.096 1.00 97.81 165 LYS A C 1
ATOM 1313 O O . LYS A 1 165 ? 11.277 0.798 2.834 1.00 97.81 165 LYS A O 1
ATOM 1318 N N . PRO A 1 166 ? 13.456 1.149 2.343 1.00 96.38 166 PRO A N 1
ATOM 1319 C CA . PRO A 1 166 ? 13.446 0.421 1.070 1.00 96.38 166 PRO A CA 1
ATOM 1320 C C . PRO A 1 166 ? 12.814 -0.969 1.140 1.00 96.38 166 PRO A C 1
ATOM 1322 O O . PRO A 1 166 ? 11.966 -1.288 0.317 1.00 96.38 166 PRO A O 1
ATOM 1325 N N . GLU A 1 167 ? 13.160 -1.757 2.159 1.00 97.44 167 GLU A N 1
ATOM 1326 C CA . GLU A 1 167 ? 12.596 -3.093 2.382 1.00 97.44 167 GLU A CA 1
ATOM 1327 C C . GLU A 1 167 ? 11.061 -3.078 2.416 1.00 97.44 167 GLU A C 1
ATOM 1329 O O . GLU A 1 167 ? 10.414 -3.768 1.633 1.00 97.44 167 GLU A O 1
ATOM 1334 N N . TYR A 1 168 ? 10.471 -2.245 3.277 1.00 98.44 168 TYR A N 1
ATOM 1335 C CA . TYR A 1 168 ? 9.019 -2.151 3.424 1.00 98.44 168 TYR A CA 1
ATOM 1336 C C . TYR A 1 168 ? 8.358 -1.621 2.148 1.00 98.44 168 TYR A C 1
ATOM 1338 O O . TYR A 1 168 ? 7.305 -2.111 1.751 1.00 98.44 168 TYR A O 1
ATOM 1346 N N . ALA A 1 169 ? 8.977 -0.633 1.498 1.00 97.50 169 ALA A N 1
ATOM 1347 C CA . ALA A 1 169 ? 8.457 -0.027 0.279 1.00 97.50 169 ALA A CA 1
ATOM 1348 C C . ALA A 1 169 ? 8.421 -1.010 -0.904 1.00 97.50 169 ALA A C 1
ATOM 1350 O O . ALA A 1 169 ? 7.435 -1.024 -1.644 1.00 97.50 169 ALA A O 1
ATOM 1351 N N . ILE A 1 170 ? 9.474 -1.819 -1.073 1.00 97.62 170 ILE A N 1
ATOM 1352 C CA . ILE A 1 170 ? 9.592 -2.819 -2.144 1.00 97.62 170 ILE A CA 1
ATOM 1353 C C . ILE A 1 170 ? 8.626 -3.980 -1.891 1.00 97.62 170 ILE A C 1
ATOM 1355 O O . ILE A 1 170 ? 7.865 -4.337 -2.788 1.00 97.62 170 ILE A O 1
ATOM 1359 N N . MET A 1 171 ? 8.596 -4.515 -0.666 1.00 98.19 171 MET A N 1
ATOM 1360 C CA . MET A 1 171 ? 7.693 -5.614 -0.307 1.00 98.19 171 MET A CA 1
ATOM 1361 C C . MET A 1 171 ? 6.224 -5.225 -0.471 1.00 98.19 171 MET A C 1
ATOM 1363 O O . MET A 1 171 ? 5.466 -5.939 -1.122 1.00 98.19 171 MET A O 1
ATOM 1367 N N . ALA A 1 172 ? 5.835 -4.049 0.035 1.00 97.94 172 ALA A N 1
ATOM 1368 C CA . ALA A 1 172 ? 4.471 -3.555 -0.116 1.00 97.94 172 ALA A CA 1
ATOM 1369 C C . ALA A 1 172 ? 4.090 -3.346 -1.590 1.00 97.94 172 ALA A C 1
ATOM 1371 O O . ALA A 1 172 ? 2.970 -3.665 -1.981 1.00 97.94 172 ALA A O 1
ATOM 1372 N N . ALA A 1 173 ? 5.006 -2.828 -2.419 1.00 96.25 173 ALA A N 1
ATOM 1373 C CA . ALA A 1 173 ? 4.744 -2.604 -3.845 1.00 96.25 173 ALA A CA 1
ATOM 1374 C C . ALA A 1 173 ? 4.466 -3.907 -4.583 1.00 96.25 173 ALA A C 1
ATOM 1376 O O . ALA A 1 173 ? 3.568 -3.962 -5.422 1.00 96.25 173 ALA A O 1
ATOM 1377 N N . VAL A 1 174 ? 5.223 -4.945 -4.245 1.00 96.75 174 VAL A N 1
ATOM 1378 C CA . VAL A 1 174 ? 5.080 -6.259 -4.852 1.00 96.75 174 VAL A CA 1
ATOM 1379 C C . VAL A 1 174 ? 3.793 -6.945 -4.395 1.00 96.75 174 VAL A C 1
ATOM 1381 O O . VAL A 1 174 ? 3.038 -7.390 -5.255 1.00 96.75 174 VAL A O 1
ATOM 1384 N N . ASP A 1 175 ? 3.473 -6.944 -3.098 1.00 98.00 175 ASP A N 1
ATOM 1385 C CA . ASP A 1 175 ? 2.207 -7.508 -2.599 1.00 98.00 175 ASP A CA 1
ATOM 1386 C C . ASP A 1 175 ? 0.987 -6.815 -3.214 1.00 98.00 175 ASP A C 1
ATOM 1388 O O . ASP A 1 175 ? 0.057 -7.467 -3.695 1.00 98.00 175 ASP A O 1
ATOM 1392 N N . TYR A 1 176 ? 1.014 -5.481 -3.266 1.00 97.56 176 TYR A N 1
ATOM 1393 C CA . TYR A 1 176 ? -0.055 -4.703 -3.882 1.00 97.56 176 TYR A CA 1
ATOM 1394 C C . TYR A 1 176 ? -0.171 -4.989 -5.386 1.00 97.56 176 TYR A C 1
ATOM 1396 O O . TYR A 1 176 ? -1.273 -5.136 -5.915 1.00 97.56 176 TYR A O 1
ATOM 1404 N N . GLY A 1 177 ? 0.964 -5.117 -6.077 1.00 96.25 177 GLY A N 1
ATOM 1405 C CA . GLY A 1 177 ? 1.011 -5.504 -7.483 1.00 96.25 177 GLY A CA 1
ATOM 1406 C C . GLY A 1 177 ? 0.403 -6.884 -7.736 1.00 96.25 177 GLY A C 1
ATOM 1407 O O . GLY A 1 177 ? -0.422 -7.032 -8.638 1.00 96.25 177 GLY A O 1
ATOM 1408 N N . VAL A 1 178 ? 0.753 -7.881 -6.921 1.00 96.94 178 VAL A N 1
ATOM 1409 C CA . VAL A 1 178 ? 0.204 -9.243 -7.016 1.00 96.94 178 VAL A CA 1
ATOM 1410 C C . VAL A 1 178 ? -1.303 -9.254 -6.754 1.00 96.94 178 VAL A C 1
ATOM 1412 O O . VAL A 1 178 ? -2.039 -9.884 -7.515 1.00 96.94 178 VAL A O 1
ATOM 1415 N N . GLU A 1 179 ? -1.799 -8.510 -5.760 1.00 97.44 179 GLU A N 1
ATOM 1416 C CA . GLU A 1 179 ? -3.247 -8.398 -5.538 1.00 97.44 179 GLU A CA 1
ATOM 1417 C C . GLU A 1 179 ? -3.957 -7.732 -6.724 1.00 97.44 179 GLU A C 1
ATOM 1419 O O . GLU A 1 179 ? -5.061 -8.140 -7.102 1.00 97.44 179 GLU A O 1
ATOM 1424 N N . ASN A 1 180 ? -3.348 -6.719 -7.344 1.00 96.75 180 ASN A N 1
ATOM 1425 C CA . ASN A 1 180 ? -3.923 -6.087 -8.528 1.00 96.75 180 ASN A CA 1
ATOM 1426 C C . ASN A 1 180 ? -4.017 -7.075 -9.697 1.00 96.75 180 ASN A C 1
ATOM 1428 O O . ASN A 1 180 ? -5.054 -7.134 -10.360 1.00 96.75 180 ASN A O 1
ATOM 1432 N N . LEU A 1 181 ? -2.991 -7.902 -9.915 1.00 97.25 181 LEU A N 1
ATOM 1433 C CA . LEU A 1 181 ? -3.032 -8.983 -10.902 1.00 97.25 181 LEU A CA 1
ATOM 1434 C C . LEU A 1 181 ? -4.130 -10.004 -10.575 1.00 97.25 181 LEU A C 1
ATOM 1436 O O . LEU A 1 181 ? -4.937 -10.339 -11.443 1.00 97.25 181 LEU A O 1
ATOM 1440 N N . ALA A 1 182 ? -4.228 -10.450 -9.320 1.00 96.81 182 ALA A N 1
ATOM 1441 C CA . ALA A 1 182 ? -5.288 -11.356 -8.878 1.00 96.81 182 ALA A CA 1
ATOM 1442 C C . ALA A 1 182 ? -6.684 -10.741 -9.081 1.00 96.81 182 ALA A C 1
ATOM 1444 O O . ALA A 1 182 ? -7.627 -11.414 -9.502 1.00 96.81 182 ALA A O 1
ATOM 1445 N N . SER A 1 183 ? -6.820 -9.439 -8.846 1.00 96.06 183 SER A N 1
ATOM 1446 C CA . SER A 1 183 ? -8.063 -8.703 -9.054 1.00 96.06 183 SER A CA 1
ATOM 1447 C C . SER A 1 183 ? -8.429 -8.559 -10.528 1.00 96.06 183 SER A C 1
ATOM 1449 O O . SER A 1 183 ? -9.596 -8.739 -10.875 1.00 96.06 183 SER A O 1
ATOM 1451 N N . LEU A 1 184 ? -7.457 -8.307 -11.408 1.00 95.50 184 LEU A N 1
ATOM 1452 C CA . LEU A 1 184 ? -7.670 -8.333 -12.856 1.00 95.50 184 LEU A CA 1
ATOM 1453 C C . LEU A 1 184 ? -8.093 -9.732 -13.322 1.00 95.50 184 LEU A C 1
ATOM 1455 O O . LEU A 1 184 ? -9.049 -9.864 -14.084 1.00 95.50 184 LEU A O 1
ATOM 1459 N N . LYS A 1 185 ? -7.465 -10.791 -12.806 1.00 96.38 185 LYS A N 1
ATOM 1460 C CA . LYS A 1 185 ? -7.880 -12.170 -13.094 1.00 96.38 185 LYS A CA 1
ATOM 1461 C C . LYS A 1 185 ? -9.336 -12.417 -12.689 1.00 96.38 185 LYS A C 1
ATOM 1463 O O . LYS A 1 185 ? -10.117 -12.917 -13.494 1.00 96.38 185 LYS A O 1
ATOM 1468 N N . ARG A 1 186 ? -9.740 -11.991 -11.484 1.00 95.56 186 ARG A N 1
ATOM 1469 C CA . ARG A 1 186 ? -11.146 -12.054 -11.027 1.00 95.56 186 ARG A CA 1
ATOM 1470 C C . ARG A 1 186 ? -12.097 -11.230 -11.899 1.00 95.56 186 ARG A C 1
ATOM 1472 O O . ARG A 1 186 ? -13.263 -11.585 -12.016 1.00 95.56 186 ARG A O 1
ATOM 1479 N N . ALA A 1 187 ? -11.609 -10.162 -12.527 1.00 92.50 187 ALA A N 1
ATOM 1480 C CA . ALA A 1 187 ? -12.362 -9.357 -13.488 1.00 92.50 187 ALA A CA 1
ATOM 1481 C C . ALA A 1 187 ? -12.410 -9.961 -14.911 1.00 92.50 187 ALA A C 1
ATOM 1483 O O . ALA A 1 187 ? -13.004 -9.350 -15.800 1.00 92.50 187 ALA A O 1
ATOM 1484 N N . GLY A 1 188 ? -11.815 -11.142 -15.128 1.00 93.12 188 GLY A N 1
ATOM 1485 C CA . GLY A 1 188 ? -11.882 -11.900 -16.381 1.00 93.12 188 GLY A CA 1
ATOM 1486 C C . GLY A 1 188 ? -10.699 -11.707 -17.335 1.00 93.12 188 GLY A C 1
ATOM 1487 O O . GLY A 1 188 ? -10.762 -12.179 -18.467 1.00 93.12 188 GLY A O 1
ATOM 1488 N N . TYR A 1 189 ? -9.625 -11.027 -16.921 1.00 93.44 189 TYR A N 1
ATOM 1489 C CA . TYR A 1 189 ? -8.427 -10.869 -17.754 1.00 93.44 189 TYR A CA 1
ATOM 1490 C C . TYR A 1 189 ? -7.529 -12.117 -17.697 1.00 93.44 189 TYR A C 1
ATOM 1492 O O . TYR A 1 189 ? -7.346 -12.714 -16.634 1.00 93.44 189 TYR A O 1
ATOM 1500 N N . ASN A 1 190 ? -6.923 -12.491 -18.830 1.00 93.81 190 ASN A N 1
ATOM 1501 C CA . ASN A 1 190 ? -5.973 -13.606 -18.898 1.00 93.81 190 ASN A CA 1
ATOM 1502 C C . ASN A 1 190 ? -4.606 -13.196 -18.329 1.00 93.81 190 ASN A C 1
ATOM 1504 O O . ASN A 1 190 ? -3.737 -12.739 -19.063 1.00 93.81 190 ASN A O 1
ATOM 1508 N N . ILE A 1 191 ? -4.437 -13.345 -17.015 1.00 96.38 191 ILE A N 1
ATOM 1509 C CA . ILE A 1 191 ? -3.178 -13.041 -16.318 1.00 96.38 191 ILE A CA 1
ATOM 1510 C C . ILE A 1 191 ? -2.195 -14.215 -16.363 1.00 96.38 191 ILE A C 1
ATOM 1512 O O . ILE A 1 191 ? -0.987 -13.997 -16.421 1.00 96.38 191 ILE A O 1
ATOM 1516 N N . ASP A 1 192 ? -2.695 -15.453 -16.363 1.00 94.75 192 ASP A N 1
ATOM 1517 C CA . ASP A 1 192 ? -1.854 -16.656 -16.309 1.00 94.75 192 ASP A CA 1
ATOM 1518 C C . ASP A 1 192 ? -1.049 -16.861 -17.602 1.00 94.75 192 ASP A C 1
ATOM 1520 O O . ASP A 1 192 ? 0.039 -17.427 -17.565 1.00 94.75 192 ASP A O 1
ATOM 1524 N N . GLY A 1 193 ? -1.560 -16.373 -18.738 1.00 94.44 193 GLY A N 1
ATOM 1525 C CA . GLY A 1 193 ? -0.862 -16.418 -20.024 1.00 94.44 193 GLY A CA 1
ATOM 1526 C C . GLY A 1 193 ? 0.229 -15.359 -20.207 1.00 94.44 193 GLY A C 1
ATOM 1527 O O . GLY A 1 193 ? 0.887 -15.364 -21.243 1.00 94.44 193 GLY A O 1
ATOM 1528 N N . LEU A 1 194 ? 0.409 -14.445 -19.248 1.00 96.25 194 LEU A N 1
ATOM 1529 C CA . LEU A 1 194 ? 1.376 -13.353 -19.349 1.00 96.25 194 LEU A CA 1
ATOM 1530 C C . LEU A 1 194 ? 2.732 -13.750 -18.772 1.00 96.25 194 LEU A C 1
ATOM 1532 O O . LEU A 1 194 ? 2.821 -14.364 -17.704 1.00 96.25 194 LEU A O 1
ATOM 1536 N N . ASN A 1 195 ? 3.802 -13.309 -19.428 1.00 96.94 195 ASN A N 1
ATOM 1537 C CA . ASN A 1 195 ? 5.131 -13.363 -18.831 1.00 96.94 195 ASN A CA 1
ATOM 1538 C C . ASN A 1 195 ? 5.305 -12.262 -17.769 1.00 96.94 195 ASN A C 1
ATOM 1540 O O . ASN A 1 195 ? 4.517 -11.319 -17.658 1.00 96.94 195 ASN A O 1
ATOM 1544 N N . ASP A 1 196 ? 6.368 -12.352 -16.977 1.00 97.19 196 ASP A N 1
ATOM 1545 C CA . ASP A 1 196 ? 6.562 -11.434 -15.854 1.00 97.19 196 ASP A CA 1
ATOM 1546 C C . ASP A 1 196 ? 6.831 -9.983 -16.268 1.00 97.19 196 ASP A C 1
ATOM 1548 O O . ASP A 1 196 ? 6.519 -9.069 -15.505 1.00 97.19 196 ASP A O 1
ATOM 1552 N N . ALA A 1 197 ? 7.363 -9.738 -17.468 1.00 95.56 197 ALA A N 1
ATOM 1553 C CA . ALA A 1 197 ? 7.534 -8.379 -17.976 1.00 95.56 197 ALA A CA 1
ATOM 1554 C C . ALA A 1 197 ? 6.183 -7.748 -18.359 1.00 95.56 197 ALA A C 1
ATOM 1556 O O . ALA A 1 197 ? 5.977 -6.548 -18.182 1.00 95.56 197 ALA A O 1
ATOM 1557 N N . GLU A 1 198 ? 5.234 -8.540 -18.857 1.00 96.50 198 GLU A N 1
ATOM 1558 C CA . GLU A 1 198 ? 3.861 -8.097 -19.122 1.00 96.50 198 GLU A CA 1
ATOM 1559 C C . GLU A 1 198 ? 3.087 -7.873 -17.823 1.00 96.50 198 GLU A C 1
ATOM 1561 O O . GLU A 1 198 ? 2.432 -6.839 -17.668 1.00 96.50 198 GLU A O 1
ATOM 1566 N N . LYS A 1 199 ? 3.238 -8.775 -16.847 1.00 97.19 199 LYS A N 1
ATOM 1567 C CA . LYS A 1 199 ? 2.706 -8.576 -15.492 1.00 97.19 199 LYS A CA 1
ATOM 1568 C C . LYS A 1 199 ? 3.249 -7.293 -14.864 1.00 97.19 199 LYS A C 1
ATOM 1570 O O . LYS A 1 199 ? 2.468 -6.533 -14.305 1.00 97.19 199 LYS A O 1
ATOM 1575 N N . ALA A 1 200 ? 4.541 -6.994 -15.015 1.00 96.00 200 ALA A N 1
ATOM 1576 C CA . ALA A 1 200 ? 5.136 -5.749 -14.524 1.00 96.00 200 ALA A CA 1
ATOM 1577 C C . ALA A 1 200 ? 4.465 -4.496 -15.111 1.00 96.00 200 ALA A C 1
ATOM 1579 O O . ALA A 1 200 ? 4.204 -3.541 -14.380 1.00 96.00 200 ALA A O 1
ATOM 1580 N N . LYS A 1 201 ? 4.117 -4.505 -16.406 1.00 94.75 201 LYS A N 1
ATOM 1581 C CA . LYS A 1 201 ? 3.371 -3.400 -17.036 1.00 94.75 201 LYS A CA 1
ATOM 1582 C C . LYS A 1 201 ? 1.978 -3.235 -16.427 1.00 94.75 201 LYS A C 1
ATOM 1584 O O . LYS A 1 201 ? 1.549 -2.108 -16.193 1.00 94.75 201 LYS A O 1
ATOM 1589 N N . LEU A 1 202 ? 1.279 -4.337 -16.152 1.00 95.56 202 LEU A N 1
ATOM 1590 C CA . LEU A 1 202 ? -0.035 -4.298 -15.502 1.00 95.56 202 LEU A CA 1
ATOM 1591 C C . LEU A 1 202 ? 0.054 -3.851 -14.041 1.00 95.56 202 LEU A C 1
ATOM 1593 O O . LEU A 1 202 ? -0.798 -3.087 -13.589 1.00 95.56 202 LEU A O 1
ATOM 1597 N N . ILE A 1 203 ? 1.090 -4.274 -13.314 1.00 95.44 203 ILE A N 1
ATOM 1598 C CA . ILE A 1 203 ? 1.369 -3.798 -11.956 1.00 95.44 203 ILE A CA 1
ATOM 1599 C C . ILE A 1 203 ? 1.566 -2.284 -11.977 1.00 95.44 203 ILE A C 1
ATOM 1601 O O . ILE A 1 203 ? 0.875 -1.585 -11.250 1.00 95.44 203 ILE A O 1
ATOM 1605 N N . TYR A 1 204 ? 2.429 -1.773 -12.856 1.00 93.50 204 TYR A N 1
ATOM 1606 C CA . TYR A 1 204 ? 2.651 -0.336 -13.022 1.00 93.50 204 TYR A CA 1
ATOM 1607 C C . TYR A 1 204 ? 1.350 0.420 -13.351 1.00 93.50 204 TYR A C 1
ATOM 1609 O O . TYR A 1 204 ? 0.992 1.390 -12.685 1.00 93.50 204 TYR A O 1
ATOM 1617 N N . LEU A 1 205 ? 0.584 -0.069 -14.333 1.00 92.75 205 LEU A N 1
ATOM 1618 C CA . LEU A 1 205 ? -0.687 0.537 -14.743 1.00 92.75 205 LEU A CA 1
ATOM 1619 C C . LEU A 1 205 ? -1.688 0.617 -13.581 1.00 92.75 205 LEU A C 1
ATOM 1621 O O . LEU A 1 205 ? -2.283 1.664 -13.330 1.00 92.75 205 LEU A O 1
ATOM 1625 N N . THR A 1 206 ? -1.879 -0.495 -12.873 1.00 93.12 206 THR A N 1
ATOM 1626 C CA . THR A 1 206 ? -2.827 -0.589 -11.753 1.00 93.12 206 THR A CA 1
ATOM 1627 C C . THR A 1 206 ? -2.341 0.140 -10.506 1.00 93.12 206 THR A C 1
ATOM 1629 O O . THR A 1 206 ? -3.170 0.613 -9.730 1.00 93.12 206 THR A O 1
ATOM 1632 N N . HIS A 1 207 ? -1.027 0.284 -10.321 1.00 89.81 207 HIS A N 1
ATOM 1633 C CA . HIS A 1 207 ? -0.457 1.085 -9.246 1.00 89.81 207 HIS A CA 1
ATOM 1634 C C . HIS A 1 207 ? -0.779 2.570 -9.446 1.00 89.81 207 HIS A C 1
ATOM 1636 O O . HIS A 1 207 ? -1.305 3.210 -8.536 1.00 89.81 207 HIS A O 1
ATOM 1642 N N . HIS A 1 208 ? -0.541 3.095 -10.650 1.00 84.31 208 HIS A N 1
ATOM 1643 C CA . HIS A 1 208 ? -0.736 4.513 -10.951 1.00 84.31 208 HIS A CA 1
ATOM 1644 C C . HIS A 1 208 ? -2.193 4.934 -11.119 1.00 84.31 208 HIS A C 1
ATOM 1646 O O . HIS A 1 208 ? -2.583 5.988 -10.618 1.00 84.31 208 HIS A O 1
ATOM 1652 N N . LEU A 1 209 ? -2.993 4.144 -11.837 1.00 84.88 209 LEU A N 1
ATOM 1653 C CA . LEU A 1 209 ? -4.401 4.471 -12.075 1.00 84.88 209 LEU A CA 1
ATOM 1654 C C . LEU A 1 209 ? -5.296 4.034 -10.911 1.00 84.88 209 LEU A C 1
ATOM 1656 O O . LEU A 1 209 ? -6.386 4.561 -10.721 1.00 84.88 209 LEU A O 1
ATOM 1660 N N . GLY A 1 210 ? -4.856 3.049 -10.130 1.00 87.69 210 GLY A N 1
ATOM 1661 C CA . GLY A 1 210 ? -5.762 2.227 -9.342 1.00 87.69 210 GLY A CA 1
ATOM 1662 C C . GLY A 1 210 ? -6.472 1.189 -10.218 1.00 87.69 210 GLY A C 1
ATOM 1663 O O . GLY A 1 210 ? -6.672 1.365 -11.421 1.00 87.69 210 GLY A O 1
ATOM 1664 N N . LEU A 1 211 ? -6.881 0.079 -9.600 1.00 88.94 211 LEU A N 1
ATOM 1665 C CA . LEU A 1 211 ? -7.483 -1.061 -10.298 1.00 88.94 211 LEU A CA 1
ATOM 1666 C C . LEU A 1 211 ? -8.712 -0.680 -11.143 1.00 88.94 211 LEU A C 1
ATOM 1668 O O . LEU A 1 211 ? -8.826 -1.109 -12.288 1.00 88.94 211 LEU A O 1
ATOM 1672 N N . SER A 1 212 ? -9.635 0.110 -10.584 1.00 87.62 212 SER A N 1
ATOM 1673 C CA . SER A 1 212 ? -10.890 0.464 -11.265 1.00 87.62 212 SER A CA 1
ATOM 1674 C C . SER A 1 212 ? -10.628 1.255 -12.545 1.00 87.62 212 SER A C 1
ATOM 1676 O O . SER A 1 212 ? -11.140 0.904 -13.608 1.00 87.62 212 SER A O 1
ATOM 1678 N N . ASP A 1 213 ? -9.795 2.290 -12.464 1.00 85.94 213 ASP A N 1
ATOM 1679 C CA . ASP A 1 213 ? -9.483 3.130 -13.618 1.00 85.94 213 ASP A CA 1
ATOM 1680 C C . ASP A 1 213 ? -8.597 2.396 -14.626 1.00 85.94 213 ASP A C 1
ATOM 1682 O O . ASP A 1 213 ? -8.787 2.573 -15.825 1.00 85.94 213 ASP A O 1
ATOM 1686 N N . ALA A 1 214 ? -7.719 1.487 -14.188 1.00 88.62 214 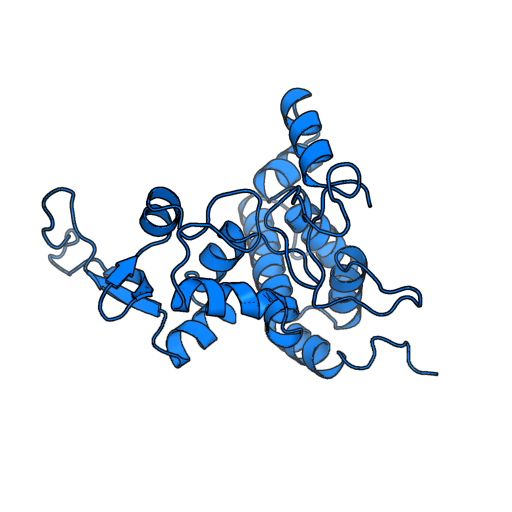ALA A N 1
ATOM 1687 C CA . ALA A 1 214 ? -6.998 0.595 -15.096 1.00 88.62 214 ALA A CA 1
ATOM 1688 C C . ALA A 1 214 ? -7.950 -0.314 -15.895 1.00 88.62 214 ALA A C 1
ATOM 1690 O O . ALA A 1 214 ? -7.773 -0.487 -17.099 1.00 88.62 214 ALA A O 1
ATOM 1691 N N . ILE A 1 215 ? -9.001 -0.852 -15.266 1.00 88.25 215 ILE A N 1
ATOM 1692 C CA . ILE A 1 215 ? -10.031 -1.635 -15.967 1.00 88.25 215 ILE A CA 1
ATOM 1693 C C . ILE A 1 215 ? -10.774 -0.765 -16.987 1.00 88.25 215 ILE A C 1
ATOM 1695 O O . ILE A 1 215 ? -11.005 -1.213 -18.111 1.00 88.25 215 ILE A O 1
ATOM 1699 N N . HIS A 1 216 ? -11.141 0.467 -16.625 1.00 86.31 216 HIS A N 1
ATOM 1700 C CA . HIS A 1 216 ? -11.767 1.398 -17.565 1.00 86.31 216 HIS A CA 1
ATOM 1701 C C . HIS A 1 216 ? -10.824 1.789 -18.706 1.00 86.31 216 HIS A C 1
ATOM 1703 O O . HIS A 1 216 ? -11.280 1.872 -19.845 1.00 86.31 216 HIS A O 1
ATOM 1709 N N . PHE A 1 217 ? -9.531 1.974 -18.427 1.00 85.69 217 PHE A N 1
ATOM 1710 C CA . PHE A 1 217 ? -8.505 2.267 -19.427 1.00 85.69 217 PHE A CA 1
ATOM 1711 C C . PHE A 1 217 ? -8.409 1.139 -20.453 1.00 85.69 217 PHE A C 1
ATOM 1713 O O . PHE A 1 217 ? -8.540 1.383 -21.648 1.00 85.69 217 PHE A O 1
ATOM 1720 N N . ILE A 1 218 ? -8.262 -0.107 -19.988 1.00 84.69 218 ILE A N 1
ATOM 1721 C CA . ILE A 1 218 ? -8.139 -1.287 -20.856 1.00 84.69 218 ILE A CA 1
ATOM 1722 C C . ILE A 1 218 ? -9.390 -1.468 -21.725 1.00 84.69 218 ILE A C 1
ATOM 1724 O O . ILE A 1 218 ? -9.289 -1.862 -22.883 1.00 84.69 218 ILE A O 1
ATOM 1728 N N . LYS A 1 219 ? -10.572 -1.151 -21.185 1.00 84.00 219 LYS A N 1
ATOM 1729 C CA . LYS A 1 219 ? -11.837 -1.230 -21.926 1.00 84.00 219 LYS A CA 1
ATOM 1730 C C . LYS A 1 219 ? -12.086 -0.045 -22.864 1.00 84.00 219 LYS A C 1
ATOM 1732 O O . LYS A 1 219 ? -13.048 -0.110 -23.614 1.00 84.00 219 LYS A O 1
ATOM 1737 N N . ASN A 1 220 ? -11.238 0.988 -22.842 1.00 79.44 220 ASN A N 1
ATOM 1738 C CA . ASN A 1 220 ? -11.423 2.263 -23.546 1.00 79.44 220 ASN A CA 1
ATOM 1739 C C . ASN A 1 220 ? -12.690 3.037 -23.117 1.00 79.44 220 ASN A C 1
ATOM 1741 O O . ASN A 1 220 ? -13.365 3.667 -23.926 1.00 79.44 220 ASN A O 1
ATOM 1745 N N . ASN A 1 221 ? -13.008 2.993 -21.818 1.00 81.25 221 ASN A N 1
ATOM 1746 C CA . ASN A 1 221 ? -14.245 3.534 -21.237 1.00 81.25 221 ASN A CA 1
ATOM 1747 C C . ASN A 1 221 ? -13.980 4.621 -20.179 1.00 81.25 221 ASN A C 1
ATOM 1749 O O . ASN A 1 221 ? -14.825 4.855 -19.311 1.00 81.25 221 ASN A O 1
ATOM 1753 N N . ILE A 1 222 ? -12.796 5.241 -20.177 1.00 69.00 222 ILE A N 1
ATOM 1754 C CA . ILE A 1 222 ? -12.505 6.355 -19.265 1.00 69.00 222 ILE A CA 1
ATOM 1755 C C . ILE A 1 222 ? -13.279 7.587 -19.730 1.00 69.00 222 ILE A C 1
ATOM 1757 O O . ILE A 1 222 ? -13.109 8.056 -20.852 1.00 69.00 222 ILE A O 1
ATOM 1761 N N . THR A 1 223 ? -14.113 8.132 -18.846 1.00 69.81 223 THR A N 1
ATOM 1762 C CA . THR A 1 223 ? -14.787 9.411 -19.084 1.00 69.81 223 THR A CA 1
ATOM 1763 C C . THR A 1 223 ? -13.788 10.566 -19.009 1.00 69.81 223 THR A C 1
ATOM 1765 O O . THR A 1 223 ? -12.806 10.504 -18.265 1.00 69.81 223 THR A O 1
ATOM 1768 N N . GLU A 1 224 ? -14.045 11.655 -19.735 1.00 69.94 224 GLU A N 1
ATOM 1769 C CA . GLU A 1 224 ? -1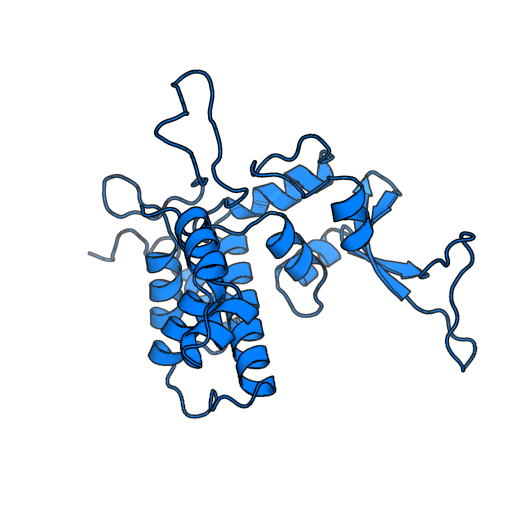3.157 12.828 -19.764 1.00 69.94 224 GLU A CA 1
ATOM 1770 C C . GLU A 1 224 ? -12.904 13.415 -18.357 1.00 69.94 224 GLU A C 1
ATOM 1772 O O . GLU A 1 224 ? -11.784 13.811 -18.024 1.00 69.94 224 GLU A O 1
ATOM 1777 N N . ASP A 1 225 ? -13.917 13.391 -17.487 1.00 67.62 225 ASP A N 1
ATOM 1778 C CA . ASP A 1 225 ? -13.810 13.832 -16.092 1.00 67.62 225 ASP A CA 1
ATOM 1779 C C . ASP A 1 225 ? -12.888 12.940 -15.247 1.00 67.62 225 ASP A C 1
ATOM 1781 O O . ASP A 1 225 ? -12.140 13.440 -14.398 1.00 67.62 225 ASP A O 1
ATOM 1785 N N . ASN A 1 226 ? -12.901 11.624 -15.481 1.00 63.44 226 ASN A N 1
ATOM 1786 C CA . ASN A 1 226 ? -11.988 10.698 -14.811 1.00 63.44 226 ASN A CA 1
ATOM 1787 C C . ASN A 1 226 ? -10.566 10.826 -15.370 1.00 63.44 226 ASN A C 1
ATOM 1789 O O . ASN A 1 226 ? -9.616 10.855 -14.588 1.00 63.44 226 ASN A O 1
ATOM 1793 N N . ALA A 1 227 ? -10.404 11.024 -16.684 1.00 63.12 227 ALA A N 1
ATOM 1794 C CA . ALA A 1 227 ? -9.101 11.299 -17.292 1.00 63.12 227 ALA A CA 1
ATOM 1795 C C . ALA A 1 227 ? -8.436 12.547 -16.680 1.00 63.12 227 ALA A C 1
ATOM 1797 O O . ALA A 1 227 ? -7.262 12.508 -16.311 1.00 63.12 227 ALA A O 1
ATOM 1798 N N . LYS A 1 228 ? -9.196 13.636 -16.479 1.00 63.03 228 LYS A N 1
ATOM 1799 C CA . LYS A 1 228 ? -8.703 14.864 -15.825 1.00 63.03 228 LYS A CA 1
ATOM 1800 C C . LYS A 1 228 ? -8.256 14.623 -14.379 1.00 63.03 228 LYS A C 1
ATOM 1802 O O . LYS A 1 228 ? -7.261 15.204 -13.946 1.00 63.03 228 LYS A O 1
ATOM 1807 N N . LYS A 1 229 ? -8.953 13.772 -13.616 1.00 64.31 229 LYS A N 1
ATOM 1808 C CA . LYS A 1 229 ? -8.544 13.410 -12.244 1.00 64.31 229 LYS A CA 1
ATOM 1809 C C . LYS A 1 229 ? -7.255 12.595 -12.233 1.00 64.31 229 LYS A C 1
ATOM 1811 O O . LYS A 1 229 ? -6.355 12.940 -11.472 1.00 64.31 229 LYS A O 1
ATOM 1816 N N . ILE A 1 230 ? -7.158 11.592 -13.106 1.00 60.84 230 ILE A N 1
ATOM 1817 C CA . ILE A 1 230 ? -5.981 10.730 -13.252 1.00 60.84 230 ILE A CA 1
ATOM 1818 C C . ILE A 1 230 ? -4.745 11.565 -13.592 1.00 60.84 230 ILE A C 1
ATOM 1820 O O . ILE A 1 230 ? -3.758 11.492 -12.869 1.00 60.84 230 ILE A O 1
ATOM 1824 N N . ILE A 1 231 ? -4.815 12.421 -14.621 1.00 57.75 231 ILE A N 1
ATOM 1825 C CA . ILE A 1 231 ? -3.692 13.278 -15.052 1.00 57.75 231 ILE A CA 1
ATOM 1826 C C . ILE A 1 231 ? -3.194 14.172 -13.905 1.00 57.75 231 ILE A C 1
ATOM 1828 O O . ILE A 1 231 ? -1.991 14.375 -13.734 1.00 57.75 231 ILE A O 1
ATOM 1832 N N . ASN A 1 232 ? -4.116 14.687 -13.088 1.00 48.12 232 ASN A N 1
ATOM 1833 C CA . ASN A 1 232 ? -3.778 15.535 -11.949 1.00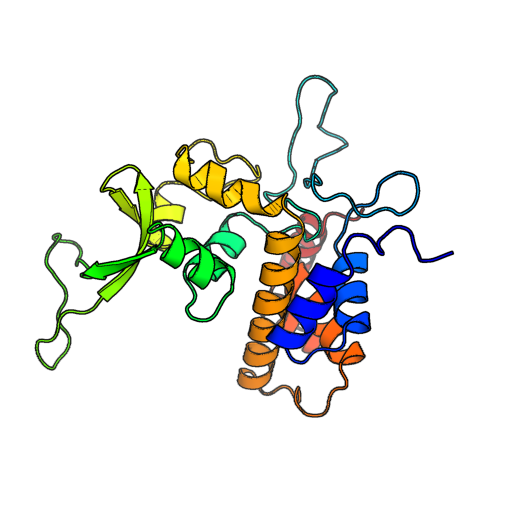 48.12 232 ASN A CA 1
ATOM 1834 C C . ASN A 1 232 ? -3.202 14.744 -10.756 1.00 48.12 232 ASN A C 1
ATOM 1836 O O . ASN A 1 232 ? -2.429 15.314 -9.984 1.00 48.12 232 ASN A O 1
ATOM 1840 N N . SER A 1 233 ? -3.532 13.452 -10.604 1.00 45.91 233 SER A N 1
ATOM 1841 C CA . SER A 1 233 ? -2.998 12.577 -9.546 1.00 45.91 233 SER A CA 1
ATOM 1842 C C . SER A 1 233 ? -1.700 11.862 -9.919 1.00 45.91 233 SER A C 1
ATOM 1844 O O . SER A 1 233 ? -0.882 11.622 -9.035 1.00 45.91 233 SER A O 1
ATOM 1846 N N . THR A 1 234 ? -1.474 11.561 -11.202 1.00 44.59 234 THR A N 1
ATOM 1847 C CA . THR A 1 234 ? -0.232 10.944 -11.704 1.00 44.59 234 THR A CA 1
ATOM 1848 C C . THR A 1 234 ? 0.898 11.944 -11.893 1.00 44.59 234 THR A C 1
ATOM 1850 O O . THR A 1 234 ? 1.953 11.541 -12.366 1.00 44.59 234 THR A O 1
ATOM 1853 N N . GLY A 1 235 ? 0.676 13.219 -11.527 1.00 40.38 235 GLY A N 1
ATOM 1854 C CA . GLY A 1 235 ? 1.678 14.272 -11.385 1.00 40.38 235 GLY A CA 1
ATOM 1855 C C . GLY A 1 235 ? 2.888 14.055 -12.275 1.00 40.38 235 GLY A C 1
ATOM 1856 O O . GLY A 1 235 ? 3.906 13.600 -11.761 1.00 40.38 235 GLY A O 1
ATOM 1857 N N . GLY A 1 236 ? 2.737 14.348 -13.575 1.00 34.72 236 GLY A N 1
ATOM 1858 C CA . GLY A 1 236 ? 3.831 14.289 -14.542 1.00 34.72 236 GLY A CA 1
ATOM 1859 C C . GLY A 1 236 ? 5.113 14.799 -13.892 1.00 34.72 236 GLY A C 1
ATOM 1860 O O . GLY A 1 236 ? 5.134 15.931 -13.390 1.00 34.72 236 GLY A O 1
ATOM 1861 N N . GLN A 1 237 ? 6.083 13.888 -13.784 1.00 32.72 237 GLN A N 1
ATOM 1862 C CA . GLN A 1 237 ? 7.413 14.168 -13.257 1.00 32.72 237 GLN A CA 1
ATOM 1863 C C . GLN A 1 237 ? 8.067 15.291 -14.058 1.00 32.72 237 GLN A C 1
ATOM 1865 O O . GLN A 1 237 ? 7.891 15.309 -15.297 1.00 32.72 237 GLN A O 1
#

Secondary structure (DSSP, 8-state):
---GGGGGHHHHHHHHHHHT--HHHHHHHHHHH--B-TTS-B-TT-EEE-TTT--SS-PPEEEEEETTTTB-HHHHHHHHTSTTSHHHHHHHHTT-EEEEE-B-TTSPBPB-TTSPBPEEEEEEEETTEEE-HHHHHHTTSS-SSSSS-TT--HHHHHHHHGGGSHHHHHHHHHHHHHHHHHHHHHTT---TT--HHHHHHHHHHHHHH-HHHHHHHHTT---HHHHHHHHHHS---

Sequence (237 aa):
MPGKNVIYWNEIIRASERSAIIPQSIAAVIHAEAAKYRGGDWKPTSVCKDSKKSTKENTVYKSSAAGMTQFLNGTWMTETLRDGTYLYEKATEQGLVADKPLLNKKGEVVKNKKGEVVNEKKFQVSKDNWKNLKELKKGRYITGITPYPVHATAEVQQWLNLRFKPEYAIMAAVDYGVENLASLKRAGYNIDGLNDAEKAKLIYLTHHLGLSDAIHFIKNNITEDNAKKIINSTGGQ

Foldseek 3Di:
DPQPQCVCVVLLVVLCVLQVFDSVLLVVLLLVQFDADPRSHGQQADAAFPPVPADPVGTHFLALQGGSNGDALLLLLVLCQDPSAPNVVVCVVVVQKDWDFDADPVRDGDADPVRHTDTGIWGDQDVVDTHDSVRCVVQQLRDDRHVHTPRRHPRSNVSSCCSSVSSNVSRSLSVQLSVLLVVVVVVPDDSVPDHSNVSSVSSNLCSLLPSVVSVCVVVVNQDPVSVVVSCSRSPDD

Radius of gyration: 18.94 Å; chains: 1; bounding box: 56×47×47 Å